Protein 2EBY (pdb70)

Structure (mmCIF, N/CA/C/O backbone):
data_2EBY
#
_entry.id   2EBY
#
_cell.length_a   89.793
_cell.length_b   89.793
_cell.length_c   54.250
_cell.angle_alpha   90.00
_cell.angle_beta   90.00
_cell.angle_gamma   120.00
#
_symmetry.space_group_name_H-M   'P 32 2 1'
#
loop_
_entity.id
_entity.type
_entity.pdbx_description
1 polymer 'Putative HTH-type transcriptional regulator ybaQ'
2 non-polymer 'SULFATE ION'
3 water water
#
loop_
_atom_site.group_PDB
_atom_site.id
_atom_site.type_symbol
_atom_site.label_atom_id
_atom_site.label_alt_id
_atom_site.label_comp_id
_atom_site.label_asym_id
_atom_site.label_entity_id
_atom_site.label_seq_id
_atom_site.pdbx_PDB_ins_code
_atom_site.Cartn_x
_atom_site.Cartn_y
_atom_site.Cartn_z
_atom_site.occupancy
_atom_site.B_iso_or_equiv
_atom_site.auth_seq_id
_atom_site.auth_comp_id
_atom_site.auth_asym_id
_atom_site.auth_atom_id
_atom_site.pdbx_PDB_model_num
ATOM 1 N N . LYS A 1 7 ? -25.877 68.533 17.520 1.00 57.50 14 LYS A N 1
ATOM 2 C CA . LYS A 1 7 ? -25.696 67.743 16.267 1.00 58.09 14 LYS A CA 1
ATOM 3 C C . LYS A 1 7 ? -25.739 68.679 15.060 1.00 57.38 14 LYS A C 1
ATOM 4 O O . LYS A 1 7 ? -26.782 69.256 14.743 1.00 58.61 14 LYS A O 1
ATOM 10 N N . PRO A 1 8 ? -24.600 68.848 14.373 1.00 55.85 15 PRO A N 1
ATOM 11 C CA . PRO A 1 8 ? -24.551 69.730 13.207 1.00 53.92 15 PRO A CA 1
ATOM 12 C C . PRO A 1 8 ? -24.884 68.994 11.923 1.00 52.78 15 PRO A C 1
ATOM 13 O O . PRO A 1 8 ? -24.796 67.764 11.856 1.00 52.25 15 PRO A O 1
ATOM 17 N N . THR A 1 9 ? -25.265 69.753 10.903 1.00 49.98 16 THR A N 1
ATOM 18 C CA . THR A 1 9 ? -25.580 69.157 9.624 1.00 49.07 16 THR A CA 1
ATOM 19 C C . THR A 1 9 ? -24.265 68.741 8.969 1.00 47.29 16 THR A C 1
ATOM 20 O O . THR A 1 9 ? -23.325 69.535 8.857 1.00 46.31 16 THR A O 1
ATOM 24 N N . THR A 1 10 ? -24.201 67.483 8.557 1.00 44.32 17 THR A N 1
ATOM 25 C CA . THR A 1 10 ? -23.013 66.954 7.917 1.00 40.75 17 THR A CA 1
ATOM 26 C C . THR A 1 10 ? -22.876 67.606 6.548 1.00 40.25 17 THR A C 1
ATOM 27 O O . THR A 1 10 ? -23.829 68.191 6.036 1.00 40.82 17 THR A O 1
ATOM 31 N N . PRO A 1 11 ? -21.680 67.540 5.945 1.00 38.31 18 PRO A N 1
ATOM 32 C CA . PRO A 1 11 ? -21.515 68.145 4.622 1.00 37.90 18 PRO A CA 1
ATOM 33 C C . PRO A 1 11 ? -22.414 67.389 3.641 1.00 37.83 18 PRO A C 1
ATOM 34 O O . PRO A 1 11 ? -22.900 67.955 2.663 1.00 35.00 18 PRO A O 1
ATOM 38 N N . GLY A 1 12 ? -22.624 66.103 3.928 1.00 38.30 19 GLY A N 1
ATOM 39 C CA . GLY A 1 12 ? -23.469 65.266 3.094 1.00 39.37 19 GLY A CA 1
ATOM 40 C C . GLY A 1 12 ? -24.899 65.769 3.054 1.00 39.72 19 GLY A C 1
ATOM 41 O O . GLY A 1 12 ? -25.521 65.793 1.993 1.00 37.93 19 GLY A O 1
ATOM 42 N N . ASP A 1 13 ? -25.428 66.174 4.205 1.00 41.43 20 ASP A N 1
ATOM 43 C CA . ASP A 1 13 ? -26.795 66.685 4.258 1.00 44.40 20 ASP A CA 1
ATOM 44 C C . ASP A 1 13 ? -26.910 67.995 3.487 1.00 44.24 20 ASP A C 1
ATOM 45 O O . ASP A 1 13 ? -27.880 68.217 2.762 1.00 43.57 20 ASP A O 1
ATOM 50 N N . ILE A 1 14 ? -25.917 68.864 3.643 1.00 42.93 21 ILE A N 1
ATOM 51 C CA . ILE A 1 14 ? -25.929 70.137 2.938 1.00 41.06 21 ILE A CA 1
ATOM 52 C C . ILE A 1 14 ? -25.926 69.864 1.438 1.00 40.03 21 ILE A C 1
ATOM 53 O O . ILE A 1 14 ? -26.648 70.504 0.675 1.00 36.56 21 ILE A O 1
ATOM 58 N N . LEU A 1 15 ? -25.105 68.904 1.025 1.00 38.80 22 LEU A N 1
ATOM 59 C CA . LEU A 1 15 ? -24.992 68.547 -0.379 1.00 38.66 22 LEU A CA 1
ATOM 60 C C . LEU A 1 15 ? -26.312 67.998 -0.921 1.00 39.56 22 LEU A C 1
ATOM 61 O O . LEU A 1 15 ? -26.800 68.435 -1.962 1.00 38.82 22 LEU A O 1
ATOM 66 N N . LEU A 1 16 ? -26.893 67.048 -0.197 1.00 41.88 23 LEU A N 1
ATOM 67 C CA . LEU A 1 16 ? -28.147 66.427 -0.605 1.00 44.45 23 LEU A CA 1
ATOM 68 C C . LEU A 1 16 ? -29.372 67.341 -0.511 1.00 46.24 23 LEU A C 1
ATOM 69 O O . LEU A 1 16 ? -30.073 67.548 -1.500 1.00 46.79 23 LEU A O 1
ATOM 74 N N . TYR A 1 17 ? -29.623 67.893 0.672 1.00 47.79 24 TYR A N 1
ATOM 75 C CA . TYR A 1 17 ? -30.793 68.743 0.874 1.00 49.19 24 TYR A CA 1
ATOM 76 C C . TYR A 1 17 ? -30.713 70.188 0.391 1.00 48.80 24 TYR A C 1
ATOM 77 O O . TYR A 1 17 ? -31.743 70.834 0.233 1.00 50.39 24 TYR A O 1
ATOM 86 N N . GLU A 1 18 ? -29.513 70.701 0.141 1.00 48.79 25 GLU A N 1
ATOM 87 C CA . GLU A 1 18 ? -29.390 72.081 -0.322 1.00 48.37 25 GLU A CA 1
ATOM 88 C C . GLU A 1 18 ? -28.803 72.277 -1.717 1.00 47.34 25 GLU A C 1
ATOM 89 O O . GLU A 1 18 ? -28.756 73.400 -2.219 1.00 45.47 25 GLU A O 1
ATOM 95 N N . TYR A 1 19 ? -28.349 71.201 -2.347 1.00 46.75 26 TYR A N 1
ATOM 96 C CA . TYR A 1 19 ? -27.791 71.322 -3.686 1.00 47.34 26 TYR A CA 1
ATOM 97 C C . TYR A 1 19 ? -28.363 70.306 -4.671 1.00 48.21 26 TYR A C 1
ATOM 98 O O . TYR A 1 19 ? -28.874 70.682 -5.727 1.00 48.75 26 TYR A O 1
ATOM 107 N N . LEU A 1 20 ? -28.290 69.025 -4.326 1.00 47.23 27 LEU A N 1
ATOM 108 C CA . LEU A 1 20 ? -28.777 67.981 -5.213 1.00 47.25 27 LEU A CA 1
ATOM 109 C C . LEU A 1 20 ? -30.286 67.983 -5.440 1.00 48.13 27 LEU A C 1
ATOM 110 O O . LEU A 1 20 ? -30.744 67.879 -6.579 1.00 47.22 27 LEU A O 1
ATOM 115 N N . GLU A 1 21 ? -31.060 68.102 -4.368 1.00 49.23 28 GLU A N 1
ATOM 116 C CA . GLU A 1 21 ? -32.509 68.088 -4.503 1.00 51.22 28 GLU A CA 1
ATOM 117 C C . GLU A 1 21 ? -33.139 69.366 -5.038 1.00 51.95 28 GLU A C 1
ATOM 118 O O . GLU A 1 21 ? -34.133 69.307 -5.754 1.00 54.12 28 GLU A O 1
ATOM 124 N N . PRO A 1 22 ? -32.586 70.541 -4.703 1.00 51.64 29 PRO A N 1
ATOM 125 C CA . PRO A 1 22 ? -33.250 71.720 -5.266 1.00 51.15 29 PRO A CA 1
ATOM 126 C C . PRO A 1 22 ? -32.935 71.898 -6.748 1.00 50.84 29 PRO A C 1
ATOM 127 O O . PRO A 1 22 ? -33.704 72.509 -7.488 1.00 50.92 29 PRO A O 1
ATOM 131 N N . LEU A 1 23 ? -31.802 71.354 -7.176 1.00 50.95 30 LEU A N 1
ATOM 132 C CA . LEU A 1 23 ? -31.386 71.456 -8.566 1.00 49.80 30 LEU A CA 1
ATOM 133 C C . LEU A 1 23 ? -31.616 70.147 -9.306 1.00 49.88 30 LEU A C 1
ATOM 134 O O . LEU A 1 23 ? -31.201 69.999 -10.457 1.00 49.52 30 LEU A O 1
ATOM 136 N N . ASP A 1 24 ? -32.277 69.203 -8.639 1.00 48.70 31 ASP A N 1
ATOM 137 C CA . ASP A 1 24 ? -32.558 67.900 -9.229 1.00 48.56 31 ASP A CA 1
ATOM 138 C C . ASP A 1 24 ? -31.331 67.383 -9.973 1.00 48.74 31 ASP A C 1
ATOM 139 O O . ASP A 1 24 ? -31.353 67.227 -11.195 1.00 47.53 31 ASP A O 1
ATOM 141 N N . LEU A 1 25 ? -30.258 67.146 -9.228 1.00 48.75 32 LEU A N 1
ATOM 142 C CA . LEU A 1 25 ? -29.010 66.642 -9.787 1.00 48.05 32 LEU A CA 1
ATOM 143 C C . LEU A 1 25 ? -28.799 65.279 -9.130 1.00 47.73 32 LEU A C 1
ATOM 144 O O . LEU A 1 25 ? -28.827 65.168 -7.900 1.00 47.57 32 LEU A O 1
ATOM 149 N N . LYS A 1 26 ? -28.630 64.243 -9.950 1.00 46.44 33 LYS A N 1
ATOM 150 C CA . LYS A 1 26 ? -28.433 62.881 -9.452 1.00 45.80 33 LYS A CA 1
ATOM 151 C C . LYS A 1 26 ? -27.049 62.638 -8.868 1.00 44.36 33 LYS A C 1
ATOM 152 O O . LYS A 1 26 ? -26.091 63.345 -9.174 1.00 43.09 33 LYS A O 1
ATOM 158 N N . ILE A 1 27 ? -26.959 61.609 -8.036 1.00 43.57 34 ILE A N 1
ATOM 159 C CA . ILE A 1 27 ? -25.698 61.216 -7.429 1.00 42.57 34 ILE A CA 1
ATOM 160 C C . ILE A 1 27 ? -24.704 60.949 -8.552 1.00 42.58 34 ILE A C 1
ATOM 161 O O . ILE A 1 27 ? -23.586 61.464 -8.545 1.00 41.39 34 ILE A O 1
ATOM 166 N N . ASN A 1 28 ? -25.131 60.143 -9.520 1.00 42.68 35 ASN A N 1
ATOM 167 C CA . ASN A 1 28 ? -24.291 59.793 -10.660 1.00 44.17 35 ASN A CA 1
ATOM 168 C C . ASN A 1 28 ? -23.881 61.027 -11.452 1.00 43.72 35 ASN A C 1
ATOM 169 O O . ASN A 1 28 ? -22.765 61.095 -11.961 1.00 43.10 35 ASN A O 1
ATOM 174 N N . GLU A 1 29 ? -24.786 61.994 -11.573 1.00 42.44 36 GLU A N 1
ATOM 175 C CA . GLU A 1 29 ? -24.475 63.216 -12.306 1.00 42.00 36 GLU A CA 1
ATOM 176 C C . GLU A 1 29 ? -23.384 63.999 -11.588 1.00 40.29 36 GLU A C 1
ATOM 177 O O . GLU A 1 29 ? -22.425 64.444 -12.208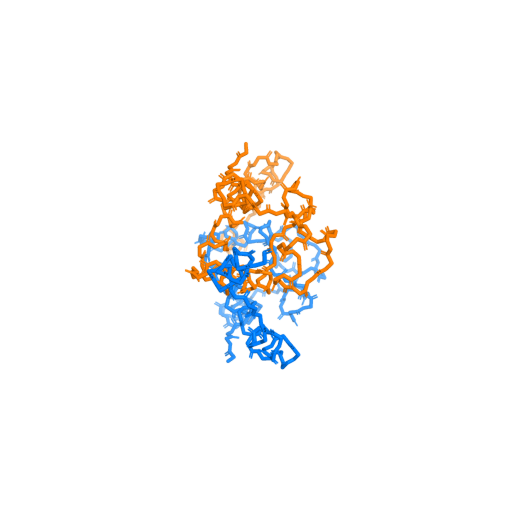 1.00 39.23 36 GLU A O 1
ATOM 183 N N . LEU A 1 30 ? -23.531 64.163 -10.277 1.00 39.33 37 LEU A N 1
ATOM 184 C CA . LEU A 1 30 ? -22.526 64.882 -9.504 1.00 39.69 37 LEU A CA 1
ATOM 185 C C . LEU A 1 30 ? -21.199 64.131 -9.582 1.00 39.45 37 LEU A C 1
ATOM 186 O O . LEU A 1 30 ? -20.140 64.742 -9.726 1.00 39.85 37 LEU A O 1
ATOM 191 N N . ALA A 1 31 ? -21.262 62.805 -9.493 1.00 37.41 38 ALA A N 1
ATOM 192 C CA . ALA A 1 31 ? -20.055 61.990 -9.550 1.00 36.55 38 ALA A CA 1
ATOM 193 C C . ALA A 1 31 ? -19.244 62.272 -10.806 1.00 35.54 38 ALA A C 1
ATOM 194 O O . ALA A 1 31 ? -18.032 62.452 -10.737 1.00 34.29 38 ALA A O 1
ATOM 196 N N . GLU A 1 32 ? -19.912 62.316 -11.955 1.00 37.19 39 GLU A N 1
ATOM 197 C CA . GLU A 1 32 ? -19.221 62.565 -13.217 1.00 38.29 39 GLU A CA 1
ATOM 198 C C . GLU A 1 32 ? -18.672 63.991 -13.293 1.00 37.37 39 GLU A C 1
ATOM 199 O O . GLU A 1 32 ? -17.665 64.243 -13.955 1.00 36.34 39 GLU A O 1
ATOM 205 N N . LEU A 1 33 ? -19.333 64.918 -12.609 1.00 35.45 40 LEU A N 1
ATOM 206 C CA . LEU A 1 33 ? -18.866 66.297 -12.572 1.00 36.29 40 LEU A CA 1
ATOM 207 C C . LEU A 1 33 ? -17.608 66.370 -11.694 1.00 36.64 40 LEU A C 1
ATOM 208 O O . LEU A 1 33 ? -16.593 66.948 -12.087 1.00 36.09 40 LEU A O 1
ATOM 213 N N . LEU A 1 34 ? -17.680 65.776 -10.507 1.00 34.91 41 LEU A N 1
ATOM 214 C CA . LEU A 1 34 ? -16.554 65.769 -9.572 1.00 35.03 41 LEU A CA 1
ATOM 215 C C . LEU A 1 34 ? -15.456 64.851 -10.091 1.00 34.97 41 LEU A C 1
ATOM 216 O O . LEU A 1 34 ? -14.317 64.908 -9.633 1.00 33.41 41 LEU A O 1
ATOM 221 N N . HIS A 1 35 ? -15.816 64.011 -11.056 1.00 37.37 42 HIS A N 1
ATOM 222 C CA . HIS A 1 35 ? -14.895 63.042 -11.639 1.00 38.76 42 HIS A CA 1
ATOM 223 C C . HIS A 1 35 ? -14.409 62.021 -10.600 1.00 38.35 42 HIS A C 1
ATOM 224 O O . HIS A 1 35 ? -13.231 61.656 -10.552 1.00 39.30 42 HIS A O 1
ATOM 231 N N . VAL A 1 36 ? -15.331 61.568 -9.761 1.00 37.92 43 VAL A N 1
ATOM 232 C CA . VAL A 1 36 ? -15.030 60.567 -8.744 1.00 37.50 43 VAL A CA 1
ATOM 233 C C . VAL A 1 36 ? -16.051 59.455 -8.950 1.00 37.99 43 VAL A C 1
ATOM 234 O O . VAL A 1 36 ? -17.021 59.639 -9.685 1.00 39.46 43 VAL A O 1
ATOM 238 N N . HIS A 1 37 ? -15.839 58.306 -8.318 1.00 37.93 44 HIS A N 1
ATOM 239 C CA . HIS A 1 37 ? -1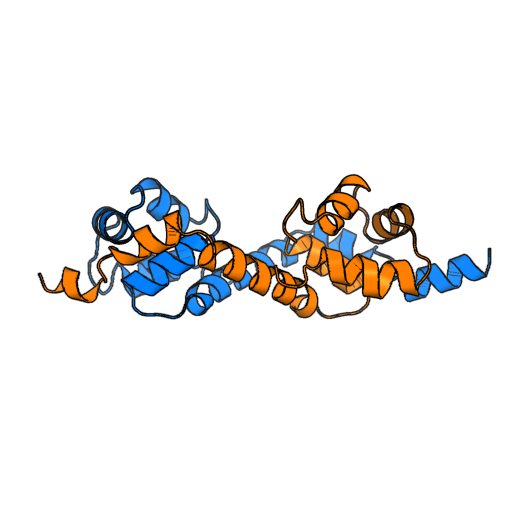6.770 57.195 -8.460 1.00 36.83 44 HIS A CA 1
ATOM 240 C C . HIS A 1 37 ? -18.064 57.542 -7.735 1.00 35.95 44 HIS A C 1
ATOM 241 O O . HIS A 1 37 ? -18.053 58.283 -6.754 1.00 35.04 44 HIS A O 1
ATOM 248 N N . ARG A 1 38 ? -19.180 57.024 -8.237 1.00 35.11 45 ARG A N 1
ATOM 249 C CA . ARG A 1 38 ? -20.479 57.263 -7.624 1.00 32.30 45 ARG A CA 1
ATOM 250 C C . ARG A 1 38 ? -20.442 56.884 -6.148 1.00 31.23 45 ARG A C 1
ATOM 251 O O . ARG A 1 38 ? -21.071 57.539 -5.323 1.00 30.36 45 ARG A O 1
ATOM 259 N N . ASN A 1 39 ? -19.717 55.813 -5.823 1.00 28.93 46 ASN A N 1
ATOM 260 C CA . ASN A 1 39 ? -19.622 55.344 -4.443 1.00 27.88 46 ASN A CA 1
ATOM 261 C C . ASN A 1 39 ? -18.959 56.344 -3.491 1.00 27.13 46 ASN A C 1
ATOM 262 O O . ASN A 1 39 ? -19.295 56.386 -2.315 1.00 26.11 46 ASN A O 1
ATOM 267 N N . SER A 1 40 ? -18.024 57.155 -3.984 1.00 28.78 47 SER A N 1
ATOM 268 C CA . SER A 1 40 ? -17.401 58.164 -3.116 1.00 30.47 47 SER A CA 1
ATOM 269 C C . SER A 1 40 ? -18.446 59.205 -2.707 1.00 29.18 47 SER A C 1
ATOM 270 O O . SER A 1 40 ? -18.506 59.608 -1.551 1.00 28.68 47 SER A O 1
ATOM 273 N N . VAL A 1 41 ? -19.246 59.653 -3.672 1.00 29.95 48 VAL A N 1
ATOM 274 C CA . VAL A 1 41 ? -20.274 60.647 -3.407 1.00 30.44 48 VAL A CA 1
ATOM 275 C C . VAL A 1 41 ? -21.291 60.079 -2.425 1.00 30.17 48 VAL A C 1
ATOM 276 O O . VAL A 1 41 ? -21.698 60.749 -1.469 1.00 28.55 48 VAL A O 1
ATOM 280 N N . SER A 1 42 ? -21.692 58.832 -2.655 1.00 29.32 49 SER A N 1
ATOM 281 C CA . SER A 1 42 ? -22.655 58.187 -1.778 1.00 28.91 49 SER A CA 1
ATOM 282 C C . SER A 1 42 ? -22.101 58.049 -0.359 1.00 28.07 49 SER A C 1
ATOM 283 O O . SER A 1 42 ? -22.834 58.215 0.614 1.00 28.33 49 SER A O 1
ATOM 286 N N . ALA A 1 43 ? -20.811 57.743 -0.238 1.00 27.22 50 ALA A N 1
ATOM 287 C CA . ALA A 1 43 ? -20.195 57.605 1.079 1.00 27.42 50 ALA A CA 1
ATOM 288 C C . ALA A 1 43 ? -20.094 58.960 1.776 1.00 27.37 50 ALA A C 1
ATOM 289 O O . ALA A 1 43 ? -20.180 59.039 2.997 1.00 27.04 50 ALA A O 1
ATOM 291 N N . LEU A 1 44 ? -19.883 60.018 1.003 1.00 28.16 51 LEU A N 1
ATOM 292 C CA . LEU A 1 44 ? -19.793 61.354 1.575 1.00 30.99 51 LEU A CA 1
ATOM 293 C C . LEU A 1 44 ? -21.155 61.736 2.134 1.00 31.59 51 LEU A C 1
ATOM 294 O O . LEU A 1 44 ? -21.271 62.168 3.270 1.00 30.85 51 LEU A O 1
ATOM 299 N N . ILE A 1 45 ? -22.186 61.558 1.317 1.00 33.99 52 ILE A N 1
ATOM 300 C CA . ILE A 1 45 ? -23.554 61.878 1.699 1.00 36.50 52 ILE A CA 1
ATOM 301 C C . ILE A 1 45 ? -24.032 61.134 2.943 1.00 36.70 52 ILE A C 1
ATOM 302 O O . ILE A 1 45 ? -24.750 61.699 3.768 1.00 36.02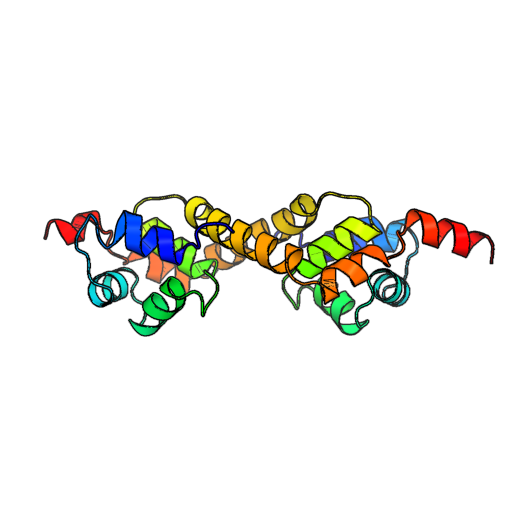 52 ILE A O 1
ATOM 307 N N . ASN A 1 46 ? -23.630 59.875 3.086 1.00 36.90 53 ASN A N 1
ATOM 308 C CA . ASN A 1 46 ? -24.055 59.088 4.233 1.00 36.98 53 ASN A CA 1
ATOM 309 C C . ASN A 1 46 ? -23.104 59.139 5.410 1.00 37.12 53 ASN A C 1
ATOM 310 O O . ASN A 1 46 ? -23.309 58.452 6.405 1.00 35.21 53 ASN A O 1
ATOM 315 N N . ASN A 1 47 ? -22.057 59.948 5.280 1.00 38.19 54 ASN A N 1
ATOM 316 C CA . ASN A 1 47 ? -21.077 60.134 6.344 1.00 38.48 54 ASN A CA 1
ATOM 317 C C . ASN A 1 47 ? -20.272 58.886 6.720 1.00 39.02 54 ASN A C 1
ATOM 318 O O . ASN A 1 47 ? -19.925 58.690 7.885 1.00 37.24 54 ASN A O 1
ATOM 323 N N . ASN A 1 48 ? -19.964 58.052 5.731 1.00 38.63 55 ASN A N 1
ATOM 324 C CA . ASN A 1 48 ? -19.172 56.849 5.972 1.00 39.91 55 ASN A CA 1
ATOM 325 C C . ASN A 1 48 ? -17.725 57.159 5.626 1.00 40.53 55 ASN A C 1
ATOM 326 O O . ASN A 1 48 ? -16.814 56.367 5.888 1.00 41.83 55 ASN A O 1
ATOM 331 N N . ARG A 1 49 ? -17.536 58.335 5.042 1.00 38.48 56 ARG A N 1
ATOM 332 C CA . ARG A 1 49 ? -16.232 58.820 4.626 1.00 38.54 56 ARG A CA 1
ATOM 333 C C . ARG A 1 49 ? -16.218 60.298 4.994 1.00 36.09 56 ARG A C 1
ATOM 334 O O . ARG A 1 49 ? -17.142 61.035 4.655 1.00 34.78 56 ARG A O 1
ATOM 342 N N . LYS A 1 50 ? -15.183 60.738 5.688 1.00 34.87 57 LYS A N 1
ATOM 343 C CA . LYS A 1 50 ? -15.105 62.140 6.062 1.00 34.26 57 LYS A CA 1
ATOM 344 C C . LYS A 1 50 ? -14.877 62.940 4.782 1.00 32.70 57 LYS A C 1
ATOM 345 O O . LYS A 1 50 ? -14.320 62.421 3.816 1.00 32.40 57 LYS A O 1
ATOM 351 N N . LEU A 1 51 ? -15.316 64.190 4.762 1.00 30.40 58 LEU A N 1
ATOM 352 C CA . LEU A 1 51 ? -15.085 65.040 3.599 1.00 30.89 58 LEU A CA 1
ATOM 353 C C . LEU A 1 51 ? -13.591 65.368 3.641 1.00 29.92 58 LEU A C 1
ATOM 354 O O . LEU A 1 51 ? -13.136 66.030 4.577 1.00 29.09 58 LEU A O 1
ATOM 359 N N . THR A 1 52 ? -12.834 64.907 2.646 1.00 26.28 59 THR A N 1
ATOM 360 C CA . THR A 1 52 ? -11.394 65.167 2.609 1.00 25.61 59 THR A CA 1
ATOM 361 C C . THR A 1 52 ? -11.106 66.541 2.005 1.00 25.84 59 THR A C 1
ATOM 362 O O . THR A 1 52 ? -11.991 67.167 1.408 1.00 23.84 59 THR A O 1
ATOM 366 N N . THR A 1 53 ? -9.867 67.002 2.156 1.00 24.35 60 THR A N 1
ATOM 367 C CA . THR A 1 53 ? -9.451 68.293 1.614 1.00 24.24 60 THR A CA 1
ATOM 368 C C . THR A 1 53 ? -9.610 68.299 0.092 1.00 24.38 60 THR A C 1
ATOM 369 O O . THR A 1 53 ? -10.143 69.252 -0.484 1.00 24.49 60 THR A O 1
ATOM 373 N N . GLU A 1 54 ? -9.146 67.235 -0.555 1.00 26.26 61 GLU A N 1
ATOM 374 C CA . GLU A 1 54 ? -9.251 67.131 -2.009 1.00 28.49 61 GLU A CA 1
ATOM 375 C C . GLU A 1 54 ? -10.708 67.160 -2.458 1.00 27.35 61 GLU A C 1
ATOM 376 O O . GLU A 1 54 ? -11.054 67.874 -3.400 1.00 28.29 61 GLU A O 1
ATOM 382 N N . MET A 1 55 ? -11.567 66.389 -1.797 1.00 25.42 62 MET A N 1
ATOM 383 C CA . MET A 1 55 ? -12.974 66.394 -2.184 1.00 24.23 62 MET A CA 1
ATOM 384 C C . MET A 1 55 ? -13.548 67.792 -2.029 1.00 24.08 62 MET A C 1
ATOM 385 O O . MET A 1 55 ? -14.400 68.197 -2.810 1.00 24.38 62 MET A O 1
ATOM 390 N N . ALA A 1 56 ? -13.088 68.514 -1.010 1.00 25.49 63 ALA A N 1
ATOM 391 C CA . ALA A 1 56 ? -13.559 69.875 -0.756 1.00 25.03 63 ALA A CA 1
ATOM 392 C C . ALA A 1 56 ? -13.205 70.770 -1.937 1.00 23.90 63 ALA A C 1
ATOM 393 O O . ALA A 1 56 ? -13.993 71.620 -2.327 1.00 21.95 63 ALA A O 1
ATOM 395 N N . PHE A 1 57 ? -12.014 70.575 -2.498 1.00 25.62 64 PHE A N 1
ATOM 396 C CA . PHE A 1 57 ? -11.585 71.344 -3.672 1.00 26.67 64 PHE A CA 1
ATOM 397 C C . PHE A 1 57 ? -12.497 71.048 -4.867 1.00 26.81 64 PHE A C 1
ATOM 398 O O . PHE A 1 57 ? -12.851 71.949 -5.625 1.00 26.54 64 PHE A O 1
ATOM 406 N N . ARG A 1 58 ? -12.858 69.777 -5.041 1.00 26.05 65 ARG A N 1
ATOM 407 C CA . ARG A 1 58 ? -13.712 69.376 -6.162 1.00 26.95 65 ARG A CA 1
ATOM 408 C C . ARG A 1 58 ? -15.105 69.984 -6.030 1.00 26.50 65 ARG A C 1
ATOM 409 O O . ARG A 1 58 ? -15.663 70.499 -6.997 1.00 24.31 65 ARG A O 1
ATOM 417 N N . LEU A 1 59 ? -15.656 69.925 -4.823 1.00 26.44 66 LEU A N 1
ATOM 418 C CA . LEU A 1 59 ? -16.970 70.478 -4.561 1.00 28.06 66 LEU A CA 1
ATOM 419 C C . LEU A 1 59 ? -16.957 71.998 -4.750 1.00 29.80 66 LEU A C 1
ATOM 420 O O . LEU A 1 59 ? -17.885 72.569 -5.325 1.00 31.06 66 LEU A O 1
ATOM 425 N N . ALA A 1 60 ? -15.902 72.646 -4.266 1.00 29.57 67 ALA A N 1
ATOM 426 C CA . ALA A 1 60 ? -15.764 74.090 -4.400 1.00 29.42 67 ALA A CA 1
ATOM 427 C C . ALA A 1 60 ? -15.854 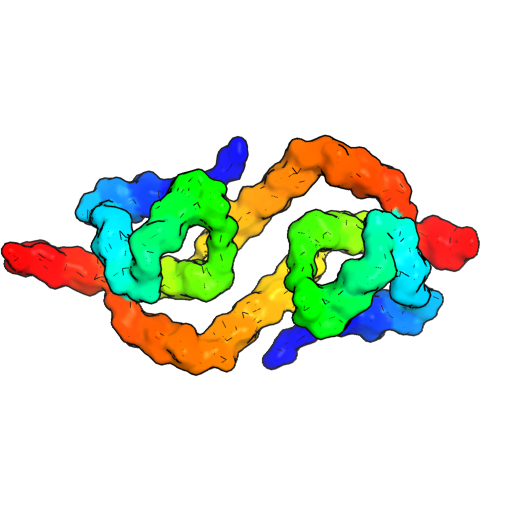74.466 -5.875 1.00 30.39 67 ALA A C 1
ATOM 428 O O . ALA A 1 60 ? -16.545 75.417 -6.247 1.00 28.37 67 ALA A O 1
ATOM 430 N N . LYS A 1 61 ? -15.153 73.702 -6.707 1.00 30.64 68 LYS A N 1
ATOM 431 C CA . LYS A 1 61 ? -15.129 73.948 -8.145 1.00 34.82 68 LYS A CA 1
ATOM 432 C C . LYS A 1 61 ? -16.496 73.728 -8.805 1.00 36.32 68 LYS A C 1
ATOM 433 O O . LYS A 1 61 ? -16.978 74.588 -9.541 1.00 37.68 68 LYS A O 1
ATOM 439 N N . VAL A 1 62 ? -17.126 72.591 -8.520 1.00 37.47 69 VAL A N 1
ATOM 440 C CA . VAL A 1 62 ? -18.428 72.264 -9.094 1.00 37.54 69 VAL A CA 1
ATOM 441 C C . VAL A 1 62 ? -19.554 73.209 -8.673 1.00 38.49 69 VAL A C 1
ATOM 442 O O . VAL A 1 62 ? -20.409 73.569 -9.485 1.00 37.90 69 VAL A O 1
ATOM 446 N N . PHE A 1 63 ? -19.561 73.625 -7.415 1.00 38.38 70 PHE A N 1
ATOM 447 C CA . PHE A 1 63 ? -20.635 74.495 -6.955 1.00 39.84 70 PHE A CA 1
ATOM 448 C C . PHE A 1 63 ? -20.261 75.960 -6.780 1.00 39.47 70 PHE A C 1
ATOM 449 O O . PHE A 1 63 ? -21.054 76.749 -6.279 1.00 39.42 70 PHE A O 1
ATOM 457 N N . ASP A 1 64 ? -19.054 76.317 -7.194 1.00 40.03 71 ASP A N 1
ATOM 458 C CA . ASP A 1 64 ? -18.585 77.690 -7.097 1.00 40.56 71 ASP A CA 1
ATOM 459 C C . ASP A 1 64 ? -18.653 78.251 -5.680 1.00 39.14 71 ASP A C 1
ATOM 460 O O . ASP A 1 64 ? -19.297 79.268 -5.431 1.00 40.32 71 ASP A O 1
ATOM 465 N N . THR A 1 65 ? -17.991 77.570 -4.752 1.00 35.91 72 THR A N 1
ATOM 466 C CA . THR A 1 65 ? -17.946 78.003 -3.361 1.00 33.30 72 THR A CA 1
ATOM 467 C C . THR A 1 65 ? -16.478 78.040 -2.978 1.00 31.19 72 THR A C 1
ATOM 468 O O . THR A 1 65 ? -15.605 77.856 -3.826 1.00 30.46 72 THR A O 1
ATOM 472 N N . THR A 1 66 ? -16.208 78.292 -1.703 1.00 31.04 73 THR A N 1
ATOM 473 C CA . THR A 1 66 ? -14.835 78.293 -1.216 1.00 30.04 73 THR A CA 1
ATOM 474 C C . THR A 1 66 ? -14.577 76.865 -0.773 1.00 27.36 73 THR A C 1
ATOM 475 O O . THR A 1 66 ? -15.506 76.073 -0.653 1.00 25.10 73 THR A O 1
ATOM 479 N N . VAL A 1 67 ? -13.319 76.529 -0.534 1.00 27.51 74 VAL A N 1
ATOM 480 C CA . VAL A 1 67 ? -12.996 75.193 -0.067 1.00 27.57 74 VAL A CA 1
ATOM 481 C C . VAL A 1 67 ? -13.439 75.087 1.387 1.00 25.40 74 VAL A C 1
ATOM 482 O O . VAL A 1 67 ? -13.957 74.061 1.823 1.00 25.71 74 VAL A O 1
ATOM 486 N N . ASP A 1 68 ? -13.242 76.167 2.132 1.00 26.30 75 ASP A N 1
ATOM 487 C CA . ASP A 1 68 ? -13.593 76.170 3.543 1.00 26.70 75 ASP A CA 1
ATOM 488 C C . ASP A 1 68 ? -15.078 76.077 3.820 1.00 24.50 75 ASP A C 1
ATOM 489 O O . ASP A 1 68 ? -15.470 75.617 4.883 1.00 25.31 75 ASP A O 1
ATOM 494 N N . PHE A 1 69 ? -15.907 76.510 2.877 1.00 24.36 76 PHE A N 1
ATOM 495 C CA . PHE A 1 69 ? -17.342 76.394 3.070 1.00 26.75 76 PHE A CA 1
ATOM 496 C C . PHE A 1 69 ? -17.612 74.916 3.391 1.00 27.62 76 PHE A C 1
ATOM 497 O O . PHE A 1 69 ? -18.349 74.589 4.320 1.00 27.02 76 PHE A O 1
ATOM 505 N N . TRP A 1 70 ? -16.998 74.022 2.619 1.00 26.59 77 TRP A N 1
ATOM 506 C CA . TRP A 1 70 ? -17.185 72.598 2.849 1.00 26.50 77 TRP A CA 1
ATOM 507 C C . TRP A 1 70 ? -16.391 72.078 4.042 1.00 24.65 77 TRP A C 1
ATOM 508 O O . TRP A 1 70 ? -16.923 71.338 4.864 1.00 24.75 77 TRP A O 1
ATOM 519 N N . LEU A 1 71 ? -15.127 72.472 4.156 1.00 24.32 78 LEU A N 1
ATOM 520 C CA . LEU A 1 71 ? -14.307 71.984 5.261 1.00 24.67 78 LEU A CA 1
ATOM 521 C C . LEU A 1 71 ? -14.836 72.396 6.628 1.00 24.05 78 LEU A C 1
ATOM 522 O O . LEU A 1 71 ? -14.674 71.654 7.595 1.00 24.07 78 LEU A O 1
ATOM 527 N N . ASN A 1 72 ? -15.475 73.564 6.717 1.00 24.45 79 ASN A N 1
ATOM 528 C CA . ASN A 1 72 ? -16.009 74.019 7.998 1.00 26.03 79 ASN A CA 1
ATOM 529 C C . ASN A 1 72 ? -17.132 73.107 8.480 1.00 25.77 79 ASN A C 1
ATOM 530 O O . ASN A 1 72 ? -17.262 72.856 9.680 1.00 27.57 79 ASN A O 1
ATOM 535 N N . LEU A 1 73 ? -17.927 72.598 7.543 1.00 26.41 80 LEU A N 1
ATOM 536 C CA . LEU A 1 73 ? -19.025 71.692 7.869 1.00 26.66 80 LEU A CA 1
ATOM 537 C C . LEU A 1 73 ? -18.473 70.389 8.444 1.00 27.57 80 LEU A C 1
ATOM 538 O O . LEU A 1 73 ? -18.989 69.871 9.437 1.00 26.45 80 LEU A O 1
ATOM 543 N N . GLN A 1 74 ? -17.416 69.862 7.832 1.00 26.36 81 GLN A N 1
ATOM 544 C CA . GLN A 1 74 ? -16.830 68.625 8.332 1.00 26.68 81 GLN A CA 1
ATOM 545 C C . GLN A 1 74 ? -16.175 68.890 9.688 1.00 27.23 81 GLN A C 1
ATOM 546 O O . GLN A 1 74 ? -16.173 68.026 10.563 1.00 27.18 81 GLN A O 1
ATOM 552 N N . ALA A 1 75 ? -15.614 70.083 9.857 1.00 27.55 82 ALA A N 1
ATOM 553 C CA . ALA A 1 75 ? -14.970 70.444 11.115 1.00 28.40 82 ALA A CA 1
ATOM 554 C C . ALA A 1 75 ? -15.998 70.383 12.235 1.00 28.78 82 ALA A C 1
ATOM 555 O O . ALA A 1 75 ? -15.716 69.881 13.310 1.00 27.86 82 ALA A O 1
ATOM 557 N N . ALA A 1 76 ? -17.192 70.902 11.977 1.00 31.01 83 ALA A N 1
ATOM 558 C CA . ALA A 1 76 ? -18.254 70.905 12.978 1.00 31.98 83 ALA A CA 1
ATOM 559 C C . ALA A 1 76 ? -18.609 69.488 13.401 1.00 30.94 83 ALA A C 1
ATOM 560 O O . ALA A 1 76 ? -18.876 69.236 14.570 1.00 31.27 83 ALA A O 1
ATOM 562 N N . VAL A 1 77 ? -18.623 68.573 12.438 1.00 32.16 84 VAL A N 1
ATOM 563 C CA . VAL A 1 77 ? -18.936 67.176 12.706 1.00 32.77 84 VAL A CA 1
ATOM 564 C C . VAL A 1 77 ? -17.821 66.553 13.537 1.00 32.90 84 VAL A C 1
ATOM 565 O O . VAL A 1 77 ? -18.081 65.805 14.477 1.00 33.67 84 VAL A O 1
ATOM 569 N N . ASP A 1 78 ? -16.576 66.863 13.191 1.00 32.31 85 ASP A N 1
ATOM 570 C CA . ASP A 1 78 ? -15.443 66.319 13.928 1.00 32.90 85 ASP A CA 1
ATOM 571 C C . ASP A 1 78 ? -15.503 66.746 15.392 1.00 33.13 85 ASP A C 1
ATOM 572 O O . ASP A 1 78 ? -15.260 65.946 16.292 1.00 31.48 85 ASP A O 1
ATOM 577 N N . LEU A 1 79 ? -15.835 68.010 15.622 1.00 33.34 86 LEU A N 1
ATOM 578 C CA . LEU A 1 79 ? -15.934 68.533 16.973 1.00 36.99 86 LEU A CA 1
ATOM 579 C C . LEU A 1 79 ? -17.057 67.845 17.733 1.00 37.41 86 LEU A C 1
ATOM 580 O O . LEU A 1 79 ? -16.891 67.487 18.895 1.00 37.15 86 LEU A O 1
ATOM 585 N N . TRP A 1 80 ? -18.195 67.657 17.073 1.00 38.43 87 TRP A N 1
ATOM 586 C CA . TRP A 1 80 ? -19.329 66.998 17.698 1.00 40.25 87 TRP A CA 1
ATOM 587 C C . TRP A 1 80 ? -18.948 65.582 18.132 1.00 40.96 87 TRP A C 1
ATOM 588 O O . TRP A 1 80 ? -19.245 65.174 19.252 1.00 40.03 87 TRP A O 1
ATOM 599 N N . GLU A 1 81 ? -18.282 64.840 17.249 1.00 41.01 88 GLU A N 1
ATOM 600 C CA . GLU A 1 81 ? -17.880 63.467 17.553 1.00 43.21 88 GLU A CA 1
ATOM 601 C C . GLU A 1 81 ? -17.005 63.338 18.792 1.00 43.69 88 GLU A C 1
ATOM 602 O O . GLU A 1 81 ? -17.152 62.383 19.553 1.00 43.10 88 GLU A O 1
ATOM 608 N N . VAL A 1 82 ? -16.084 64.279 18.989 1.00 42.36 89 VAL A N 1
ATOM 609 C CA . VAL A 1 82 ? -15.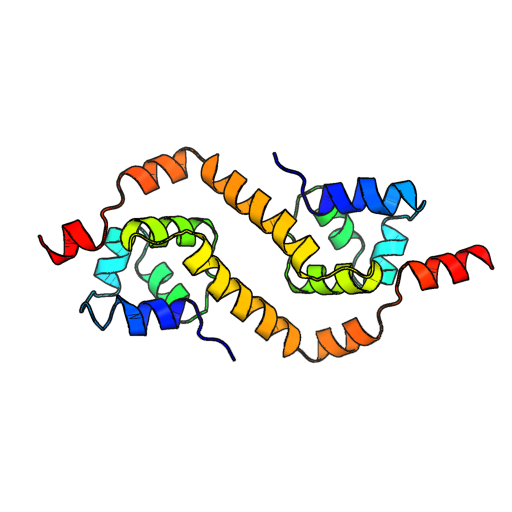211 64.232 20.156 1.00 41.20 89 VAL A CA 1
ATOM 610 C C . VAL A 1 82 ? -15.998 64.570 21.415 1.00 41.36 89 VAL A C 1
ATOM 611 O O . VAL A 1 82 ? -15.841 63.919 22.446 1.00 39.69 89 VAL A O 1
ATOM 615 N N . GLU A 1 83 ? -16.851 65.585 21.319 1.00 42.97 90 GLU A N 1
ATOM 616 C CA . GLU A 1 83 ? -17.669 66.027 22.446 1.00 46.16 90 GLU A CA 1
ATOM 617 C C . GLU A 1 83 ? -18.677 64.992 22.929 1.00 46.35 90 GLU A C 1
ATOM 618 O O . GLU A 1 83 ? -19.095 65.023 24.085 1.00 46.74 90 GLU A O 1
ATOM 624 N N . ASN A 1 84 ? -19.063 64.074 22.050 1.00 47.77 91 ASN A N 1
ATOM 625 C CA . ASN A 1 84 ? -20.038 63.052 22.405 1.00 49.69 91 ASN A CA 1
ATOM 626 C C . ASN A 1 84 ? -19.447 61.656 22.596 1.00 49.48 91 ASN A C 1
ATOM 627 O O . ASN A 1 84 ? -20.164 60.651 22.581 1.00 50.20 91 ASN A O 1
ATOM 632 N N . ASN A 1 85 ? -18.134 61.606 22.777 1.00 47.76 92 ASN A N 1
ATOM 633 C CA . ASN A 1 85 ? -17.434 60.357 23.021 1.00 46.97 92 ASN A CA 1
ATOM 634 C C . ASN A 1 85 ? -17.072 60.425 24.500 1.00 47.31 92 ASN A C 1
ATOM 635 O O . ASN A 1 85 ? -16.154 61.147 24.890 1.00 48.34 92 ASN A O 1
ATOM 640 N N . MET A 1 86 ? -17.804 59.688 25.326 1.00 46.98 93 MET A N 1
ATOM 641 C CA . MET A 1 86 ? -17.567 59.705 26.762 1.00 45.86 93 MET A CA 1
ATOM 642 C C . MET A 1 86 ? -16.192 59.223 27.205 1.00 44.56 93 MET A C 1
ATOM 643 O O . MET A 1 86 ? -15.640 59.734 28.178 1.00 43.36 93 MET A O 1
ATOM 648 N N . ARG A 1 87 ? -15.636 58.239 26.513 1.00 44.04 94 ARG A N 1
ATOM 649 C CA . ARG A 1 87 ? -14.315 57.753 26.887 1.00 45.35 94 ARG A CA 1
ATOM 650 C C . ARG A 1 87 ? -13.313 58.903 26.749 1.00 43.28 94 ARG A C 1
ATOM 651 O O . ARG A 1 87 ? -12.468 59.123 27.616 1.00 42.27 94 ARG A O 1
ATOM 659 N N . THR A 1 88 ? -13.427 59.643 25.653 1.00 41.92 95 THR A N 1
ATOM 660 C CA . THR A 1 88 ? -12.524 60.760 25.396 1.00 40.44 95 THR A CA 1
ATOM 661 C C . THR A 1 88 ? -12.709 61.894 26.407 1.00 39.72 95 THR A C 1
ATOM 662 O O . THR A 1 88 ? -11.736 62.473 26.885 1.00 36.99 95 THR A O 1
ATOM 666 N N . GLN A 1 89 ? -13.958 62.202 26.734 1.00 40.39 96 GLN A N 1
ATOM 667 C CA . GLN A 1 89 ? -14.256 63.272 27.679 1.00 43.57 96 GLN A CA 1
ATOM 668 C C . GLN A 1 89 ? -13.712 63.028 29.091 1.00 44.56 96 GLN A C 1
ATOM 669 O O . GLN A 1 89 ? -13.106 63.918 29.696 1.00 44.92 96 GLN A O 1
ATOM 675 N N . GLU A 1 90 ? -13.935 61.832 29.621 1.00 45.92 97 GLU A N 1
ATOM 676 C CA . GLU A 1 90 ? -13.430 61.513 30.949 1.00 48.75 97 GLU A CA 1
ATOM 677 C C . GLU A 1 90 ? -11.919 61.602 30.929 1.00 47.73 97 GLU A C 1
ATOM 678 O O . GLU A 1 90 ? -11.295 62.126 31.844 1.00 47.16 97 GLU A O 1
ATOM 684 N N . GLU A 1 91 ? -11.361 61.091 29.842 1.00 46.68 98 GLU A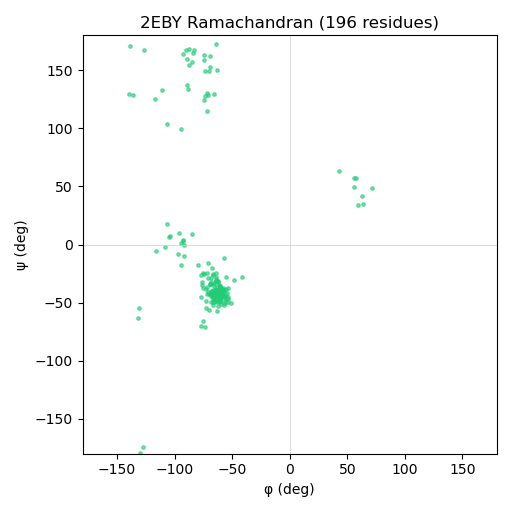 N 1
ATOM 685 C CA . GLU A 1 91 ? -9.929 61.074 29.591 1.00 46.39 98 GLU A CA 1
ATOM 686 C C . GLU A 1 91 ? -9.371 62.502 29.576 1.00 44.97 98 GLU A C 1
ATOM 687 O O . GLU A 1 91 ? -8.386 62.812 30.240 1.00 42.74 98 GLU A O 1
ATOM 693 N N . LEU A 1 92 ? -10.038 63.375 28.836 1.00 42.27 99 LEU A N 1
ATOM 694 C CA . LEU A 1 92 ? -9.636 64.772 28.746 1.00 42.13 99 LEU A CA 1
ATOM 695 C C . LEU A 1 92 ? -9.723 65.422 30.118 1.00 44.16 99 LEU A C 1
ATOM 696 O O . LEU A 1 92 ? -8.949 66.319 30.448 1.00 43.66 99 LEU A O 1
ATOM 701 N N . GLY A 1 93 ? -10.676 64.953 30.917 1.00 46.42 100 GLY A N 1
ATOM 702 C CA . GLY A 1 93 ? -10.857 65.488 32.252 1.00 47.05 100 GLY A CA 1
ATOM 703 C C . GLY A 1 93 ? -9.747 65.072 33.202 1.00 46.95 100 GLY A C 1
ATOM 704 O O . GLY A 1 93 ? -9.478 65.767 34.181 1.00 48.33 100 GLY A O 1
ATOM 705 N N . ARG A 1 94 ? -9.094 63.949 32.914 1.00 45.56 101 ARG A N 1
ATOM 706 C CA . ARG A 1 94 ? -8.013 63.455 33.760 1.00 45.65 101 ARG A CA 1
ATOM 707 C C . ARG A 1 94 ? -6.619 63.940 33.340 1.00 44.63 101 ARG A C 1
ATOM 708 O O . ARG A 1 94 ? -5.654 63.745 34.078 1.00 43.54 101 ARG A O 1
ATOM 716 N N . ILE A 1 95 ? -6.510 64.576 32.172 1.00 42.73 102 ILE A N 1
ATOM 717 C CA . ILE A 1 95 ? -5.218 65.069 31.683 1.00 40.08 102 ILE A CA 1
ATOM 718 C C . ILE A 1 95 ? -4.589 66.185 32.523 1.00 39.50 102 ILE A C 1
ATOM 719 O O . ILE A 1 95 ? -5.227 67.196 32.823 1.00 39.24 102 ILE A O 1
ATOM 724 N N . GLU A 1 96 ? -3.322 65.998 32.872 1.00 37.05 103 GLU A N 1
ATOM 725 C CA . GLU A 1 96 ? -2.573 66.978 33.650 1.00 35.59 103 GLU A CA 1
ATOM 726 C C . GLU A 1 96 ? -1.920 67.978 32.696 1.00 33.96 103 GLU A C 1
ATOM 727 O O . GLU A 1 96 ? -1.315 67.590 31.694 1.00 32.53 103 GLU A O 1
ATOM 733 N N . THR A 1 97 ? -2.040 69.264 33.013 1.00 32.71 104 THR A N 1
ATOM 734 C CA . THR A 1 97 ? -1.463 70.306 32.173 1.00 31.51 104 THR A CA 1
ATOM 735 C C . THR A 1 97 ? 0.054 70.355 32.350 1.00 31.79 104 THR A C 1
ATOM 736 O O . THR A 1 97 ? 0.591 69.817 33.317 1.00 30.63 104 THR A O 1
ATOM 740 N N . VAL A 1 98 ? 0.743 70.995 31.413 1.00 30.70 105 VAL A N 1
ATOM 741 C CA . VAL A 1 98 ? 2.192 71.100 31.479 1.00 30.72 105 VAL A CA 1
ATOM 742 C C . VAL A 1 98 ? 2.637 72.041 32.602 1.00 32.12 105 VAL A C 1
ATOM 743 O O . VAL A 1 98 ? 3.723 71.889 33.158 1.00 31.78 105 VAL A O 1
ATOM 747 N N . ALA A 1 99 ? 1.796 73.016 32.929 1.00 34.24 106 ALA A N 1
ATOM 748 C CA . ALA A 1 99 ? 2.101 73.964 33.998 1.00 35.06 106 ALA A CA 1
ATOM 749 C C . ALA A 1 99 ? 2.153 73.221 35.329 1.00 36.42 106 ALA A C 1
ATOM 750 O O . ALA A 1 99 ? 3.042 73.450 36.152 1.00 34.65 106 ALA A O 1
ATOM 752 N N . GLU A 1 100 ? 1.177 72.342 35.532 1.00 36.90 107 GLU A N 1
ATOM 753 C CA . GLU A 1 100 ? 1.094 71.539 36.739 1.00 38.06 107 GLU A CA 1
ATOM 754 C C . GLU A 1 100 ? 2.259 70.568 36.777 1.00 39.88 107 GLU A C 1
ATOM 755 O O . GLU A 1 100 ? 2.996 70.504 37.767 1.00 38.97 107 GLU A O 1
ATOM 761 N N . TYR A 1 101 ? 2.427 69.820 35.691 1.00 39.64 108 TYR A N 1
ATOM 762 C CA . TYR A 1 101 ? 3.503 68.842 35.602 1.00 41.47 108 TYR A CA 1
ATOM 763 C C . TYR A 1 101 ? 4.876 69.437 35.893 1.00 42.02 108 TYR A C 1
ATOM 764 O O . TYR A 1 101 ? 5.642 68.886 36.682 1.00 39.83 108 TYR A O 1
ATOM 773 N N . LEU A 1 102 ? 5.200 70.548 35.243 1.00 43.21 109 LEU A N 1
ATOM 774 C CA . LEU A 1 102 ? 6.499 71.170 35.460 1.00 44.66 109 LEU A CA 1
ATOM 775 C C . LEU A 1 102 ? 6.678 71.582 36.916 1.00 44.92 109 LEU A C 1
ATOM 776 O O . LEU A 1 102 ? 7.778 71.506 37.450 1.00 43.91 109 LEU A O 1
ATOM 781 N N . ALA A 1 103 ? 5.601 72.018 37.558 1.00 45.60 110 ALA A N 1
ATOM 782 C CA . ALA A 1 103 ? 5.688 72.414 38.956 1.00 47.44 110 ALA A CA 1
ATOM 783 C C . ALA A 1 103 ? 6.091 71.180 39.752 1.00 48.91 110 ALA A C 1
ATOM 784 O O . ALA A 1 103 ? 7.064 71.205 40.505 1.00 49.87 110 ALA A O 1
ATOM 786 N N . ARG A 1 104 ? 5.341 70.097 39.572 1.00 49.32 111 ARG A N 1
ATOM 787 C CA . ARG A 1 104 ? 5.629 68.850 40.268 1.00 49.91 111 ARG A CA 1
ATOM 788 C C . ARG A 1 104 ? 7.042 68.348 39.990 1.00 49.85 111 ARG A C 1
ATOM 789 O O . ARG A 1 104 ? 7.752 67.942 40.910 1.00 49.26 111 ARG A O 1
ATOM 797 N N . ARG A 1 105 ? 7.454 68.388 38.727 1.00 49.81 112 ARG A N 1
ATOM 798 C CA . ARG A 1 105 ? 8.786 67.925 38.348 1.00 50.30 112 ARG A CA 1
ATOM 799 C C . ARG A 1 105 ? 9.915 68.662 39.064 1.00 51.03 112 ARG A C 1
ATOM 800 O O . ARG A 1 105 ? 10.908 68.050 39.458 1.00 50.49 112 ARG A O 1
ATOM 808 N N . GLU A 1 106 ? 9.766 69.972 39.229 1.00 51.72 113 GLU A N 1
ATOM 809 C CA . GLU A 1 106 ? 10.799 70.761 39.888 1.00 52.59 113 GLU A CA 1
ATOM 810 C C . GLU A 1 106 ? 10.949 70.413 41.361 1.00 51.98 113 GLU A C 1
ATOM 811 O O . GLU A 1 106 ? 12.017 70.591 41.934 1.00 52.40 113 GLU A O 1
ATOM 817 N N . GLU A 1 107 ? 9.883 69.912 41.975 1.00 51.00 114 GLU A N 1
ATOM 818 C CA . GLU A 1 107 ? 9.948 69.546 43.389 1.00 52.11 114 GLU A CA 1
ATOM 819 C C . GLU A 1 107 ? 10.835 68.316 43.544 1.00 51.27 114 GLU A C 1
ATOM 820 O O . GLU A 1 107 ? 11.649 68.251 44.466 1.00 52.45 114 GLU A O 1
ATOM 826 N N . ARG A 1 108 ? 10.678 67.343 42.649 1.00 51.23 115 ARG A N 1
ATOM 827 C CA . ARG A 1 108 ? 11.499 66.132 42.677 1.00 51.56 115 ARG A CA 1
ATOM 828 C C . ARG A 1 108 ? 12.982 66.483 42.456 1.00 52.16 115 ARG A C 1
ATOM 829 O O . ARG A 1 108 ? 13.850 65.704 42.902 1.00 52.20 115 ARG A O 1
ATOM 831 N N . LYS B 1 7 ? 7.206 73.705 2.767 1.00 45.92 14 LYS B N 1
ATOM 832 C CA . LYS B 1 7 ? 6.002 73.280 3.540 1.00 47.73 14 LYS B CA 1
ATOM 833 C C . LYS B 1 7 ? 5.763 74.210 4.737 1.00 46.48 14 LYS B C 1
ATOM 834 O O . LYS B 1 7 ? 6.707 74.623 5.404 1.00 46.99 14 LYS B O 1
ATOM 840 N N . PRO B 1 8 ? 4.492 74.557 5.014 1.00 45.10 15 PRO B N 1
ATOM 841 C CA . PRO B 1 8 ? 4.128 75.439 6.132 1.00 42.78 15 PRO B CA 1
ATOM 842 C C . PRO B 1 8 ? 4.494 74.798 7.468 1.00 40.75 15 PRO B C 1
ATOM 843 O O . PRO B 1 8 ? 4.879 73.633 7.519 1.00 39.12 15 PRO B O 1
ATOM 847 N N . THR B 1 9 ? 4.353 75.558 8.549 1.00 38.73 16 THR B N 1
ATOM 848 C CA . THR B 1 9 ? 4.666 75.042 9.869 1.00 35.50 16 THR B CA 1
ATOM 849 C C . THR B 1 9 ? 3.568 74.088 10.317 1.00 32.97 16 THR B C 1
ATOM 850 O O . THR B 1 9 ? 2.390 74.440 10.369 1.00 32.17 16 THR B O 1
ATOM 854 N N . THR B 1 10 ? 3.974 72.875 10.651 1.00 29.44 17 THR B N 1
ATOM 855 C CA . THR B 1 10 ? 3.050 71.844 11.089 1.00 27.54 17 THR B CA 1
ATOM 856 C C . THR B 1 10 ? 2.815 71.915 12.594 1.00 26.04 17 THR B C 1
ATOM 857 O O . THR B 1 10 ? 3.515 72.625 13.315 1.00 23.85 17 THR B O 1
ATOM 861 N N . PRO B 1 11 ? 1.805 71.191 13.086 1.00 26.05 18 PRO B N 1
ATOM 862 C CA . PRO B 1 11 ? 1.563 71.217 14.532 1.00 25.60 18 PRO B CA 1
ATOM 863 C C . PRO B 1 11 ? 2.795 70.583 15.206 1.00 25.61 18 PRO B C 1
ATOM 864 O O . PRO B 1 11 ? 3.187 70.952 16.315 1.00 22.27 18 PRO B O 1
ATOM 868 N N . GLY B 1 12 ? 3.396 69.620 14.506 1.00 26.09 19 GLY B N 1
ATOM 869 C CA . GLY B 1 12 ? 4.576 68.952 15.013 1.00 26.26 19 GLY B CA 1
ATOM 870 C C . GLY B 1 12 ? 5.726 69.934 15.180 1.00 26.88 19 GLY B C 1
ATOM 871 O O . GLY B 1 12 ? 6.421 69.903 16.196 1.00 23.05 19 GLY B O 1
ATOM 872 N N . ASP B 1 13 ? 5.928 70.808 14.190 1.00 26.87 20 ASP B N 1
ATOM 873 C CA . ASP B 1 13 ? 6.992 71.807 14.285 1.00 27.96 20 ASP B CA 1
ATOM 874 C C . ASP B 1 13 ? 6.761 72.704 15.506 1.00 27.08 20 ASP B C 1
ATOM 875 O O . ASP B 1 13 ? 7.658 72.908 16.327 1.00 25.37 20 ASP B O 1
ATOM 880 N N . ILE B 1 14 ? 5.552 73.243 15.616 1.00 26.02 21 ILE B N 1
ATOM 881 C CA . ILE B 1 14 ? 5.214 74.123 16.732 1.00 25.48 21 ILE B CA 1
ATOM 882 C C . ILE B 1 14 ? 5.423 73.404 18.061 1.00 25.64 21 ILE B C 1
ATOM 883 O O . ILE B 1 14 ? 5.991 73.954 19.009 1.00 22.45 21 ILE B O 1
ATOM 888 N N . LEU B 1 15 ? 4.971 72.159 18.114 1.00 26.11 22 LEU B N 1
ATOM 889 C CA . LEU B 1 15 ? 5.079 71.378 19.329 1.00 25.98 22 LEU B CA 1
ATOM 890 C C . LEU B 1 15 ? 6.521 71.187 19.750 1.00 26.29 22 LEU B C 1
ATOM 891 O O . LEU B 1 15 ? 6.866 71.384 20.908 1.00 28.59 22 LEU B O 1
ATOM 896 N N . LEU B 1 16 ? 7.378 70.823 18.811 1.00 27.27 23 LEU B N 1
ATOM 897 C CA . LEU B 1 16 ? 8.772 70.609 19.161 1.00 27.75 23 LEU B CA 1
ATOM 898 C C . LEU B 1 16 ? 9.551 71.887 19.453 1.00 26.66 23 LEU B C 1
ATOM 899 O O . LEU B 1 16 ? 10.157 72.030 20.509 1.00 25.85 23 LEU B O 1
ATOM 904 N N . TYR B 1 17 ? 9.532 72.820 18.517 1.00 26.44 24 TYR B N 1
ATOM 905 C CA . TYR B 1 17 ? 10.300 74.045 18.679 1.00 28.08 24 TYR B CA 1
ATOM 906 C C . TYR B 1 17 ? 9.752 75.118 19.615 1.00 28.72 24 TYR B C 1
ATOM 907 O O . TYR B 1 17 ? 10.520 75.905 20.156 1.00 27.20 24 TYR B O 1
ATOM 916 N N . GLU B 1 18 ? 8.442 75.163 19.823 1.00 29.80 25 GLU B N 1
ATOM 917 C CA . GLU B 1 18 ? 7.911 76.202 20.696 1.00 31.82 25 GLU B CA 1
ATOM 918 C C . GLU B 1 18 ? 7.408 75.729 22.056 1.00 29.90 25 GLU B C 1
ATOM 919 O O . GLU B 1 18 ? 7.008 76.531 22.887 1.00 28.87 25 GLU B O 1
ATOM 925 N N . TYR B 1 19 ? 7.452 74.426 22.298 1.00 30.06 26 TYR B N 1
ATOM 926 C CA . TYR B 1 19 ? 7.012 73.910 23.584 1.00 29.23 26 TYR B CA 1
ATOM 927 C C . TYR B 1 19 ? 8.019 72.933 24.183 1.00 29.86 26 TYR B C 1
ATOM 928 O O . TYR B 1 19 ? 8.602 73.204 25.233 1.00 30.38 26 TYR B O 1
ATOM 937 N N . LEU B 1 20 ? 8.249 71.814 23.504 1.00 28.67 27 LEU B N 1
ATOM 938 C CA . LEU B 1 20 ? 9.160 70.807 24.029 1.00 28.98 27 LEU B CA 1
ATOM 939 C C . LEU B 1 20 ? 10.568 71.300 24.308 1.00 28.36 27 LEU B C 1
ATOM 940 O O . LEU B 1 20 ? 11.077 71.103 25.408 1.00 24.57 27 LEU B O 1
ATOM 945 N N . GLU B 1 21 ? 11.202 71.930 23.324 1.00 28.33 28 GLU B N 1
ATOM 946 C CA . GLU B 1 21 ? 12.563 72.418 23.511 1.00 30.71 28 GLU B CA 1
ATOM 947 C C . GLU B 1 21 ? 12.668 73.577 24.503 1.00 32.53 28 GLU B C 1
ATOM 948 O O . GLU B 1 21 ? 13.556 73.594 25.350 1.00 29.78 28 GLU B O 1
ATOM 954 N N . PRO B 1 22 ? 11.759 74.561 24.420 1.00 34.79 29 PRO B N 1
ATOM 955 C CA . PRO B 1 22 ? 11.850 75.675 25.373 1.00 34.71 29 PRO B CA 1
ATOM 956 C C . PRO B 1 22 ? 11.580 75.239 26.812 1.00 35.33 29 PRO B C 1
ATOM 957 O O . PRO B 1 22 ? 12.169 75.774 27.748 1.00 36.61 29 PRO B O 1
ATOM 961 N N . LEU B 1 23 ? 10.693 74.264 26.984 1.00 34.32 30 LEU B N 1
ATOM 962 C CA . LEU B 1 23 ? 10.336 73.792 28.317 1.00 35.97 30 LEU B CA 1
ATOM 963 C C . LEU B 1 23 ? 11.176 72.623 28.828 1.00 36.72 30 LEU B C 1
ATOM 964 O O . LEU B 1 23 ? 10.959 72.148 29.945 1.00 35.74 30 LEU B O 1
ATOM 969 N N . ASP B 1 24 ? 12.128 72.161 28.022 1.00 36.25 31 ASP B N 1
ATOM 970 C CA . ASP B 1 24 ? 12.976 71.043 28.415 1.00 38.39 31 ASP B CA 1
ATOM 971 C C . ASP B 1 24 ? 12.069 69.873 28.772 1.00 37.98 31 ASP B C 1
ATOM 972 O O . ASP B 1 24 ? 12.208 69.244 29.821 1.00 37.56 31 ASP B O 1
ATOM 977 N N . LEU B 1 25 ? 11.129 69.595 27.880 1.00 36.49 32 LEU B N 1
ATOM 978 C CA . LEU B 1 25 ? 10.176 68.521 28.080 1.00 36.88 32 LEU B CA 1
ATOM 979 C C . LEU B 1 25 ? 10.462 67.397 27.085 1.00 36.88 32 LEU B C 1
ATOM 980 O O . LEU B 1 25 ? 10.666 67.650 25.900 1.00 36.44 32 LEU B O 1
ATOM 985 N N . LYS B 1 26 ? 10.489 66.158 27.562 1.00 36.55 33 LYS B N 1
ATOM 986 C CA . LYS B 1 26 ? 10.750 65.031 26.671 1.00 37.70 33 LYS B CA 1
ATOM 987 C C . LYS B 1 26 ? 9.481 64.492 26.032 1.00 36.40 33 LYS B C 1
ATOM 988 O O . LYS B 1 26 ? 8.391 64.631 26.581 1.00 35.63 33 LYS B O 1
ATOM 994 N N . ILE B 1 27 ? 9.641 63.875 24.867 1.00 36.49 34 ILE B N 1
ATOM 995 C CA . ILE B 1 27 ? 8.529 63.303 24.115 1.00 37.11 34 ILE B CA 1
ATOM 996 C C . ILE B 1 27 ? 7.727 62.298 24.944 1.00 37.88 34 ILE B C 1
ATOM 997 O O . ILE B 1 27 ? 6.495 62.250 24.863 1.00 34.89 34 ILE B O 1
ATOM 1002 N N . ASN B 1 28 ? 8.431 61.513 25.752 1.00 37.73 35 ASN B N 1
ATOM 1003 C CA . ASN B 1 28 ? 7.787 60.517 26.591 1.00 38.51 35 ASN B CA 1
ATOM 1004 C C . ASN B 1 28 ? 6.979 61.163 27.713 1.00 36.90 35 ASN B C 1
ATOM 1005 O O . ASN B 1 28 ? 5.936 60.647 28.113 1.00 33.78 35 ASN B O 1
ATOM 1010 N N . GLU B 1 29 ? 7.466 62.290 28.219 1.00 35.77 36 GLU B N 1
ATOM 1011 C CA . GLU B 1 29 ? 6.753 63.001 29.273 1.00 35.19 36 GLU B CA 1
ATOM 1012 C C . GLU B 1 29 ? 5.463 63.566 28.695 1.00 33.79 36 GLU B C 1
ATOM 1013 O O . GLU B 1 29 ? 4.406 63.493 29.317 1.00 34.66 36 GLU B O 1
ATOM 1019 N N . LEU B 1 30 ? 5.557 64.131 27.497 1.00 31.73 37 LEU B N 1
ATOM 1020 C CA . LEU B 1 30 ? 4.394 64.694 26.836 1.00 30.79 37 LEU B CA 1
ATOM 1021 C C . LEU B 1 30 ? 3.355 63.608 26.579 1.00 30.68 37 LEU B C 1
ATOM 1022 O O . LEU B 1 30 ? 2.166 63.812 26.816 1.00 31.68 37 LEU B O 1
ATOM 1027 N N . ALA B 1 31 ? 3.807 62.453 26.089 1.00 29.94 38 ALA B N 1
ATOM 1028 C CA . ALA B 1 31 ? 2.897 61.344 25.810 1.00 30.66 38 ALA B CA 1
ATOM 1029 C C . ALA B 1 31 ? 2.139 60.963 27.078 1.00 30.24 38 ALA B C 1
ATOM 1030 O O . ALA B 1 31 ? 0.958 60.664 27.025 1.00 30.33 38 ALA B O 1
ATOM 1032 N N . GLU B 1 32 ? 2.826 60.977 28.214 1.00 32.78 39 GLU B N 1
ATOM 1033 C CA . GLU B 1 32 ? 2.198 60.649 29.488 1.00 35.32 39 GLU B CA 1
ATOM 1034 C C . GLU B 1 32 ? 1.171 61.719 29.839 1.00 35.79 39 GLU B C 1
ATOM 1035 O O . GLU B 1 32 ? 0.052 61.411 30.256 1.00 34.72 39 GLU B O 1
ATOM 1041 N N . LEU B 1 33 ? 1.563 62.982 29.688 1.00 33.52 40 LEU B N 1
ATOM 1042 C CA . LEU B 1 33 ? 0.653 64.083 29.968 1.00 32.37 40 LEU B CA 1
ATOM 1043 C C . LEU B 1 33 ? -0.582 63.957 29.073 1.00 32.01 40 LEU B C 1
ATOM 1044 O O . LEU B 1 33 ? -1.708 64.143 29.535 1.00 32.48 40 LEU B O 1
ATOM 1049 N N . LEU B 1 34 ? -0.360 63.631 27.798 1.00 29.38 41 LEU B N 1
ATOM 1050 C CA . LEU B 1 34 ? -1.443 63.494 26.825 1.00 28.73 41 LEU B CA 1
ATOM 1051 C C . LEU B 1 34 ? -2.267 62.218 26.983 1.00 30.56 41 LEU B C 1
ATOM 1052 O O . LEU B 1 34 ? -3.431 62.180 26.598 1.00 31.91 41 LEU B O 1
ATOM 1057 N N . HIS B 1 35 ? -1.662 61.184 27.555 1.00 31.85 42 HIS B N 1
ATOM 1058 C CA . HIS B 1 35 ? -2.321 59.895 27.748 1.00 35.10 42 HIS B CA 1
ATOM 1059 C C . HIS B 1 35 ? -2.486 59.179 26.413 1.00 34.25 42 HIS B C 1
ATOM 1060 O O . HIS B 1 35 ? -3.573 58.708 26.074 1.00 33.76 42 HIS B O 1
ATOM 1067 N N . VAL B 1 36 ? -1.392 59.124 25.659 1.00 33.67 43 VAL B N 1
ATOM 1068 C CA . VAL B 1 36 ? -1.348 58.448 24.366 1.00 33.87 43 VAL B CA 1
ATOM 1069 C C . VAL B 1 36 ? -0.019 57.708 24.296 1.00 34.76 43 VAL B C 1
ATOM 1070 O O . VAL B 1 36 ? 0.844 57.891 25.149 1.00 35.26 43 VAL B O 1
ATOM 1074 N N . HIS B 1 37 ? 0.146 56.867 23.283 1.00 36.89 44 HIS B N 1
ATOM 1075 C CA . HIS B 1 37 ? 1.395 56.135 23.118 1.00 39.58 44 HIS B CA 1
ATOM 1076 C C . HIS B 1 37 ? 2.481 57.094 22.620 1.00 38.96 44 HIS B C 1
ATOM 1077 O O . HIS B 1 37 ? 2.187 58.055 21.910 1.00 39.90 44 HIS B O 1
ATOM 1084 N N . ARG B 1 38 ? 3.730 56.833 22.993 1.00 39.00 45 ARG B N 1
ATOM 1085 C CA . ARG B 1 38 ? 4.849 57.670 22.572 1.00 39.29 45 ARG B CA 1
ATOM 1086 C C . ARG B 1 38 ? 4.869 57.780 21.050 1.00 39.08 45 ARG B C 1
ATOM 1087 O O . ARG B 1 38 ? 5.110 58.852 20.494 1.00 37.74 45 ARG B O 1
ATOM 1095 N N . ASN B 1 39 ? 4.619 56.654 20.388 1.00 39.16 46 ASN B N 1
ATOM 1096 C CA . ASN B 1 39 ? 4.614 56.588 18.933 1.00 39.42 46 ASN B CA 1
ATOM 1097 C C . ASN B 1 39 ? 3.666 57.601 18.288 1.00 37.06 46 ASN B C 1
ATOM 1098 O O . ASN B 1 39 ? 3.887 58.039 17.160 1.00 35.34 46 ASN B O 1
ATOM 1103 N N . SER B 1 40 ? 2.613 57.979 18.998 1.00 36.04 47 SER B N 1
ATOM 1104 C CA . SER B 1 40 ? 1.667 58.937 18.452 1.00 34.20 47 SER B CA 1
ATOM 1105 C C . SER B 1 40 ? 2.231 60.353 18.489 1.00 33.15 47 SER B C 1
ATOM 1106 O O . SER B 1 40 ? 2.006 61.144 17.574 1.00 32.36 47 SER B O 1
ATOM 1109 N N . VAL B 1 41 ? 2.967 60.673 19.547 1.00 31.60 48 VAL B N 1
ATOM 1110 C CA . VAL B 1 41 ? 3.574 61.992 19.648 1.00 30.16 48 VAL B CA 1
ATOM 1111 C C . VAL B 1 41 ? 4.673 62.127 18.598 1.00 30.17 48 VAL B C 1
ATOM 1112 O O . VAL B 1 41 ? 4.705 63.105 17.852 1.00 28.72 48 VAL B O 1
ATOM 1116 N N . SER B 1 42 ? 5.569 61.141 18.533 1.00 29.84 49 SER B N 1
ATOM 1117 C CA . SER B 1 42 ? 6.657 61.168 17.555 1.00 30.92 49 SER B CA 1
ATOM 1118 C C . SER B 1 42 ? 6.172 61.274 16.103 1.00 30.12 49 SER B C 1
ATOM 1119 O O . SER B 1 42 ? 6.779 61.969 15.289 1.00 30.33 49 SER B O 1
ATOM 1122 N N . ALA B 1 43 ? 5.096 60.571 15.775 1.00 29.58 50 ALA B N 1
ATOM 1123 C CA . ALA B 1 43 ? 4.570 60.611 14.420 1.00 29.94 50 ALA B CA 1
ATOM 1124 C C . ALA B 1 43 ? 4.091 62.023 14.111 1.00 31.21 50 ALA B C 1
ATOM 1125 O O . ALA B 1 43 ? 4.264 62.525 13.008 1.00 29.12 50 ALA B O 1
ATOM 1127 N N . LEU B 1 44 ? 3.479 62.654 15.105 1.00 34.04 51 LEU B N 1
ATOM 1128 C CA . LEU B 1 44 ? 2.976 64.007 14.951 1.00 35.17 51 LEU B CA 1
ATOM 1129 C C . LEU B 1 44 ? 4.144 64.954 14.689 1.00 34.48 51 LEU B C 1
ATOM 1130 O O . LEU B 1 44 ? 4.120 65.758 13.759 1.00 32.33 51 LEU B O 1
ATOM 1135 N N . ILE B 1 45 ? 5.175 64.834 15.513 1.00 35.15 52 ILE B N 1
ATOM 1136 C CA . ILE B 1 45 ? 6.354 65.674 15.399 1.00 37.16 52 ILE B CA 1
ATOM 1137 C C . ILE B 1 45 ? 7.114 65.496 14.088 1.00 38.30 52 ILE B C 1
ATOM 1138 O O . ILE B 1 45 ? 7.603 66.473 13.518 1.00 38.33 52 ILE B O 1
ATOM 1143 N N . ASN B 1 46 ? 7.215 64.262 13.600 1.00 39.30 53 ASN B N 1
ATOM 1144 C CA . ASN B 1 46 ? 7.931 64.017 12.351 1.00 41.04 53 ASN B CA 1
ATOM 1145 C C . ASN B 1 46 ? 7.033 64.228 11.140 1.00 42.50 53 ASN B C 1
ATOM 1146 O O . ASN B 1 46 ? 7.406 63.913 10.008 1.00 42.63 53 ASN B O 1
ATOM 1151 N N . ASN B 1 47 ? 5.849 64.772 11.395 1.00 42.68 54 ASN B N 1
ATOM 1152 C CA . ASN B 1 47 ? 4.874 65.057 10.355 1.00 44.74 54 ASN B CA 1
ATOM 1153 C C . ASN B 1 47 ? 4.464 63.795 9.579 1.00 45.03 54 ASN B C 1
ATOM 1154 O O . ASN B 1 47 ? 4.185 63.860 8.382 1.00 45.27 54 ASN B O 1
ATOM 1159 N N . ASN B 1 48 ? 4.417 62.653 10.261 1.00 44.42 55 ASN B N 1
ATOM 1160 C CA . ASN B 1 48 ? 4.038 61.395 9.614 1.00 43.99 55 ASN B CA 1
ATOM 1161 C C . ASN B 1 48 ? 2.556 61.078 9.751 1.00 43.34 55 ASN B C 1
ATOM 1162 O O . ASN B 1 48 ? 2.024 60.241 9.025 1.00 42.78 55 ASN B O 1
ATOM 1167 N N . ARG B 1 49 ? 1.893 61.734 10.694 1.00 42.31 56 ARG B N 1
ATOM 1168 C CA . ARG B 1 49 ? 0.472 61.515 10.916 1.00 42.37 56 ARG B CA 1
ATOM 1169 C C . ARG B 1 49 ? -0.218 62.858 11.115 1.00 39.84 56 ARG B C 1
ATOM 1170 O O . ARG B 1 49 ? 0.212 63.673 11.931 1.00 38.43 56 ARG B O 1
ATOM 1178 N N . LYS B 1 50 ? -1.285 63.091 10.363 1.00 37.67 57 LYS B N 1
ATOM 1179 C CA . LYS B 1 50 ? -2.019 64.339 10.484 1.00 36.56 57 LYS B CA 1
ATOM 1180 C C . LYS B 1 50 ? -2.615 64.470 11.883 1.00 34.44 57 LYS B C 1
ATOM 1181 O O . LYS B 1 50 ? -2.936 63.477 12.530 1.00 32.75 57 LYS B O 1
ATOM 1187 N N . LEU B 1 51 ? -2.754 65.706 12.341 1.00 31.35 58 LEU B N 1
ATO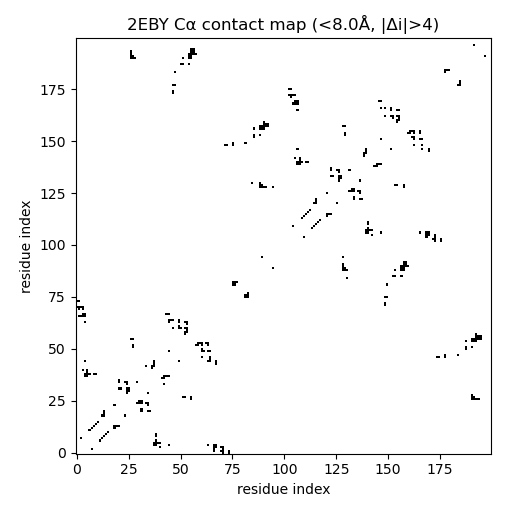M 1188 C CA . LEU B 1 51 ? -3.323 65.995 13.647 1.00 29.59 58 LEU B CA 1
ATOM 1189 C C . LEU B 1 51 ? -4.824 65.712 13.622 1.00 29.87 58 LEU B C 1
ATOM 1190 O O . LEU B 1 51 ? -5.532 66.194 12.735 1.00 28.72 58 LEU B O 1
ATOM 1195 N N . THR B 1 52 ? -5.314 64.933 14.583 1.00 28.15 59 THR B N 1
ATOM 1196 C CA . THR B 1 52 ? -6.744 64.651 14.643 1.00 26.94 59 THR B CA 1
ATOM 1197 C C . THR B 1 52 ? -7.378 65.676 15.565 1.00 27.34 59 THR B C 1
ATOM 1198 O O . THR B 1 52 ? -6.677 66.352 16.316 1.00 26.22 59 THR B O 1
ATOM 1202 N N . THR B 1 53 ? -8.699 65.803 15.495 1.00 26.26 60 THR B N 1
ATOM 1203 C CA . THR B 1 53 ? -9.428 66.741 16.342 1.00 28.64 60 THR B CA 1
ATOM 1204 C C . THR B 1 53 ? -9.247 66.362 17.813 1.00 26.75 60 THR B C 1
ATOM 1205 O O . THR B 1 53 ? -9.068 67.224 18.672 1.00 25.51 60 THR B O 1
ATOM 1209 N N . GLU B 1 54 ? -9.282 65.060 18.080 1.00 26.25 61 GLU B N 1
ATOM 1210 C CA . GLU B 1 54 ? -9.128 64.525 19.430 1.00 27.16 61 GLU B CA 1
ATOM 1211 C C . GLU B 1 54 ? -7.770 64.895 20.024 1.00 26.21 61 GLU B C 1
ATOM 1212 O O . GLU B 1 54 ? -7.682 65.361 21.158 1.00 26.25 61 GLU B O 1
ATOM 1218 N N . MET B 1 55 ? -6.715 64.659 19.255 1.00 25.44 62 MET B N 1
ATOM 1219 C CA . MET B 1 55 ? -5.365 64.966 19.690 1.00 25.63 62 MET B CA 1
ATOM 1220 C C . MET B 1 55 ? -5.224 66.478 19.873 1.00 24.79 62 MET B C 1
ATOM 1221 O O . MET B 1 55 ? -4.421 66.931 20.683 1.00 23.57 62 MET B O 1
ATOM 1226 N N . ALA B 1 56 ? -6.012 67.249 19.117 1.00 24.78 63 ALA B N 1
ATOM 1227 C CA . ALA B 1 56 ? -5.985 68.710 19.215 1.00 26.58 63 ALA B CA 1
ATOM 1228 C C . ALA B 1 56 ? -6.536 69.117 20.579 1.00 26.07 63 ALA B C 1
ATOM 1229 O O . ALA B 1 56 ? -6.013 70.022 21.220 1.00 26.72 63 ALA B O 1
ATOM 1231 N N . PHE B 1 57 ? -7.600 68.452 21.014 1.00 25.88 64 PHE B N 1
ATOM 1232 C CA . PHE B 1 57 ? -8.180 68.734 22.324 1.00 28.28 64 PHE B CA 1
ATOM 1233 C C . PHE B 1 57 ? -7.181 68.400 23.423 1.00 25.69 64 PHE B C 1
ATOM 1234 O O . PHE B 1 57 ? -7.057 69.135 24.391 1.00 25.82 64 PHE B O 1
ATOM 1242 N N . ARG B 1 58 ? -6.488 67.276 23.277 1.00 23.71 65 ARG B N 1
ATOM 1243 C CA . ARG B 1 58 ? -5.490 66.866 24.261 1.00 22.49 65 ARG B CA 1
ATOM 1244 C C . ARG B 1 58 ? -4.394 67.917 24.343 1.00 21.74 65 ARG B C 1
ATOM 1245 O O . ARG B 1 58 ? -3.991 68.315 25.426 1.00 18.46 65 ARG B O 1
ATOM 1253 N N . LEU B 1 59 ? -3.907 68.361 23.187 1.00 21.75 66 LEU B N 1
ATOM 1254 C CA . LEU B 1 59 ? -2.852 69.362 23.158 1.00 22.57 66 LEU B CA 1
ATOM 1255 C C . LEU B 1 59 ? -3.347 70.668 23.773 1.00 23.15 66 LEU B C 1
ATOM 1256 O O . LEU B 1 59 ? -2.617 71.343 24.502 1.00 21.95 66 LEU B O 1
ATOM 1261 N N . ALA B 1 60 ? -4.597 71.009 23.486 1.00 24.00 67 ALA B N 1
ATOM 1262 C CA . ALA B 1 60 ? -5.196 72.220 24.017 1.00 23.39 67 ALA B CA 1
ATOM 1263 C C . ALA B 1 60 ? -5.191 72.143 25.535 1.00 24.77 67 ALA B C 1
ATOM 1264 O O . ALA B 1 60 ? -4.873 73.121 26.211 1.00 22.23 67 ALA B O 1
ATOM 1266 N N . LYS B 1 61 ? -5.538 70.970 26.062 1.00 25.40 68 LYS B N 1
ATOM 1267 C CA . LYS B 1 61 ? -5.585 70.748 27.506 1.00 27.59 68 LYS B CA 1
ATOM 1268 C C . LYS B 1 61 ? -4.226 70.906 28.156 1.00 27.45 68 LYS B C 1
ATOM 1269 O O . LYS B 1 61 ? -4.054 71.710 29.069 1.00 27.03 68 LYS B O 1
ATOM 1275 N N . VAL B 1 62 ? -3.260 70.128 27.681 1.00 28.12 69 VAL B N 1
ATOM 1276 C CA . VAL B 1 62 ? -1.919 70.158 28.229 1.00 28.33 69 VAL B CA 1
ATOM 1277 C C . VAL B 1 62 ? -1.276 71.536 28.205 1.00 29.21 69 VAL B C 1
ATOM 1278 O O . VAL B 1 62 ? -0.746 72.001 29.217 1.00 28.26 69 VAL B O 1
ATOM 1282 N N . PHE B 1 63 ? -1.345 72.192 27.049 1.00 29.36 70 PHE B N 1
ATOM 1283 C CA . PHE B 1 63 ? -0.713 73.485 26.864 1.00 29.31 70 PHE B CA 1
ATOM 1284 C C . PHE B 1 63 ? -1.577 74.719 27.087 1.00 30.83 70 PHE B C 1
ATOM 1285 O O . PHE B 1 63 ? -1.097 75.838 26.921 1.00 31.93 70 PHE B O 1
ATOM 1293 N N . ASP B 1 64 ? -2.839 74.521 27.462 1.00 30.82 71 ASP B N 1
ATOM 1294 C CA . ASP B 1 64 ? -3.752 75.637 27.730 1.00 30.11 71 ASP B CA 1
ATOM 1295 C C . ASP B 1 64 ? -3.928 76.606 26.548 1.00 29.15 71 ASP B C 1
ATOM 1296 O O . ASP B 1 64 ? -3.679 77.806 26.656 1.00 26.81 71 ASP B O 1
ATOM 1301 N N . THR B 1 65 ? -4.348 76.070 25.411 1.00 27.18 72 THR B N 1
ATOM 1302 C CA . THR B 1 65 ? -4.582 76.889 24.228 1.00 26.95 72 THR B CA 1
ATOM 1303 C C . THR B 1 65 ? -5.960 76.476 23.764 1.00 25.74 72 THR B C 1
ATOM 1304 O O . THR B 1 65 ? -6.601 75.624 24.387 1.00 25.89 72 THR B O 1
ATOM 1308 N N . THR B 1 66 ? -6.421 77.079 22.678 1.00 25.04 73 THR B N 1
ATOM 1309 C CA . THR B 1 66 ? -7.705 76.702 22.126 1.00 24.32 73 THR B CA 1
ATOM 1310 C C . THR B 1 66 ? -7.426 75.491 21.255 1.00 23.75 73 THR B C 1
ATOM 1311 O O . THR B 1 66 ? -6.275 75.205 20.925 1.00 21.57 73 THR B O 1
ATOM 1315 N N . VAL B 1 67 ? -8.479 74.777 20.894 1.00 24.79 74 VAL B N 1
ATOM 1316 C CA . VAL B 1 67 ? -8.339 73.617 20.047 1.00 24.47 74 VAL B CA 1
ATOM 1317 C C . VAL B 1 67 ? -8.105 74.165 18.639 1.00 24.80 74 VAL B C 1
ATOM 1318 O O . VAL B 1 67 ? -7.369 73.574 17.841 1.00 23.97 74 VAL B O 1
ATOM 1322 N N . ASP B 1 68 ? -8.715 75.320 18.365 1.00 24.88 75 ASP B N 1
ATOM 1323 C CA . ASP B 1 68 ? -8.609 75.993 17.067 1.00 24.25 75 ASP B CA 1
ATOM 1324 C C . ASP B 1 68 ? -7.156 76.244 16.676 1.00 24.16 75 ASP B C 1
ATOM 1325 O O . ASP B 1 68 ? -6.771 76.046 15.529 1.00 24.19 75 ASP B O 1
ATOM 1330 N N . PHE B 1 69 ? -6.357 76.693 17.637 1.00 23.32 76 PHE B N 1
ATOM 1331 C CA . PHE B 1 69 ? -4.960 76.978 17.379 1.00 20.33 76 PHE B CA 1
ATOM 1332 C C . PHE B 1 69 ? -4.266 75.806 16.702 1.00 21.19 76 PHE B C 1
ATOM 1333 O O . PHE B 1 69 ? -3.595 75.982 15.691 1.00 18.75 76 PHE B O 1
ATOM 1341 N N . TRP B 1 70 ? -4.418 74.609 17.261 1.00 21.40 77 TRP B N 1
ATOM 1342 C CA . TRP B 1 70 ? -3.770 73.441 16.681 1.00 22.26 77 TRP B CA 1
ATOM 1343 C C . TRP B 1 70 ? -4.402 73.013 15.349 1.00 21.87 77 TRP B C 1
ATOM 1344 O O . TRP B 1 70 ? -3.694 72.668 14.405 1.00 21.76 77 TRP B O 1
ATOM 1355 N N . LEU B 1 71 ? -5.726 73.054 15.267 1.00 22.91 78 LEU B N 1
ATOM 1356 C CA . LEU B 1 71 ? -6.415 72.667 14.041 1.00 23.50 78 LEU B CA 1
ATOM 1357 C C . LEU B 1 71 ? -6.087 73.566 12.848 1.00 23.55 78 LEU B C 1
ATOM 1358 O O . LEU B 1 71 ? -5.985 73.088 11.720 1.00 24.10 78 LEU B O 1
ATOM 1363 N N . ASN B 1 72 ? -5.913 74.860 13.092 1.00 24.14 79 ASN B N 1
ATOM 1364 C CA . ASN B 1 72 ? -5.609 75.780 12.007 1.00 23.22 79 ASN B CA 1
ATOM 1365 C C . ASN B 1 72 ? -4.227 75.542 11.414 1.00 23.31 79 ASN B C 1
ATOM 1366 O O . ASN B 1 72 ? -4.009 75.748 10.220 1.00 21.11 79 ASN B O 1
ATOM 1371 N N . LEU B 1 73 ? -3.286 75.103 12.241 1.00 23.34 80 LEU B N 1
ATOM 1372 C CA . LEU B 1 73 ? -1.962 74.818 11.716 1.00 21.57 80 LEU B CA 1
ATOM 1373 C C . LEU B 1 73 ? -2.107 73.620 10.768 1.00 21.78 80 LEU B C 1
ATOM 1374 O O . LEU B 1 73 ? -1.517 73.605 9.694 1.00 21.50 80 LEU B O 1
ATOM 1379 N N . GLN B 1 74 ? -2.904 72.625 11.152 1.00 21.37 81 GLN B N 1
ATOM 1380 C CA . GLN B 1 74 ? -3.086 71.445 10.298 1.00 22.78 81 GLN B CA 1
ATOM 1381 C C . GLN B 1 74 ? -3.846 71.807 9.021 1.00 21.57 81 GLN B C 1
ATOM 1382 O O . GLN B 1 74 ? -3.510 71.329 7.942 1.00 21.33 81 GLN B O 1
ATOM 1388 N N . ALA B 1 75 ? -4.865 72.658 9.151 1.00 20.28 82 ALA B N 1
ATOM 1389 C CA . ALA B 1 75 ? -5.660 73.092 8.000 1.00 21.41 82 ALA B CA 1
ATOM 1390 C C . ALA B 1 75 ? -4.794 73.756 6.936 1.00 19.96 82 ALA B C 1
ATOM 1391 O O . ALA B 1 75 ? -4.971 73.505 5.745 1.00 22.12 82 ALA B O 1
ATOM 1393 N N . ALA B 1 76 ? -3.867 74.612 7.353 1.00 19.83 83 ALA B N 1
ATOM 1394 C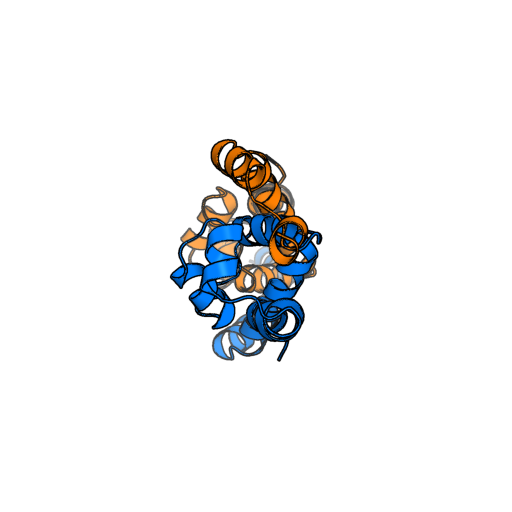 CA . ALA B 1 76 ? -3.016 75.298 6.388 1.00 18.92 83 ALA B CA 1
ATOM 1395 C C . ALA B 1 76 ? -2.111 74.309 5.658 1.00 19.30 83 ALA B C 1
ATOM 1396 O O . ALA B 1 76 ? -1.877 74.435 4.461 1.00 18.05 83 ALA B O 1
ATOM 1398 N N . VAL B 1 77 ? -1.594 73.323 6.380 1.00 21.48 84 VAL B N 1
ATOM 1399 C CA . VAL B 1 77 ? -0.744 72.316 5.762 1.00 21.74 84 VAL B CA 1
ATOM 1400 C C . VAL B 1 77 ? -1.562 71.500 4.753 1.00 23.38 84 VAL B C 1
ATOM 1401 O O . VAL B 1 77 ? -1.108 71.270 3.629 1.00 25.49 84 VAL B O 1
ATOM 1405 N N . ASP B 1 78 ? -2.757 71.067 5.155 1.00 22.75 85 ASP B N 1
ATOM 1406 C CA . ASP B 1 78 ? -3.630 70.281 4.272 1.00 23.60 85 ASP B CA 1
ATOM 1407 C C . ASP B 1 78 ? -3.884 70.990 2.924 1.00 23.58 85 ASP B C 1
ATOM 1408 O O . ASP B 1 78 ? -3.793 70.368 1.864 1.00 22.45 85 ASP B O 1
ATOM 1413 N N . LEU B 1 79 ? -4.220 72.281 2.974 1.00 23.65 86 LEU B N 1
ATOM 1414 C CA . LEU B 1 79 ? -4.487 73.027 1.748 1.00 24.13 86 LEU B CA 1
ATOM 1415 C C . LEU B 1 79 ? -3.211 73.104 0.922 1.00 22.84 86 LEU B C 1
ATOM 1416 O O . LEU B 1 79 ? -3.245 72.948 -0.293 1.00 21.90 86 LEU B O 1
ATOM 1421 N N . TRP B 1 80 ? -2.088 73.334 1.599 1.00 21.83 87 TRP B N 1
ATOM 1422 C CA . TRP B 1 80 ? -0.804 73.417 0.933 1.00 23.93 87 TRP B CA 1
ATOM 1423 C C . TRP B 1 80 ? -0.518 72.122 0.171 1.00 24.44 87 TRP B C 1
ATOM 1424 O O . TRP B 1 80 ? -0.052 72.163 -0.966 1.00 24.48 87 TRP B O 1
ATOM 1435 N N . GLU B 1 81 ? -0.795 70.975 0.792 1.00 24.84 88 GLU B N 1
ATOM 1436 C CA . GLU B 1 81 ? -0.534 69.697 0.137 1.00 27.48 88 GLU B CA 1
ATOM 1437 C C . GLU B 1 81 ? -1.349 69.526 -1.141 1.00 26.76 88 GLU B C 1
ATOM 1438 O O . GLU B 1 81 ? -0.828 69.045 -2.142 1.00 23.75 88 GLU B O 1
ATOM 1444 N N . VAL B 1 82 ? -2.618 69.921 -1.121 1.00 25.33 89 VAL B N 1
ATOM 1445 C CA . VAL B 1 82 ? -3.441 69.792 -2.320 1.00 25.38 89 VAL B CA 1
ATOM 1446 C C . VAL B 1 82 ? -3.038 70.806 -3.395 1.00 26.81 89 VAL B C 1
ATOM 1447 O O . VAL B 1 82 ? -3.062 70.480 -4.583 1.00 27.39 89 VAL B O 1
ATOM 1451 N N . GLU B 1 83 ? -2.663 72.021 -2.989 1.00 24.67 90 GLU B N 1
ATOM 1452 C CA . GLU B 1 83 ? -2.252 73.035 -3.956 1.00 26.92 90 GLU B CA 1
ATOM 1453 C C . GLU B 1 83 ? -0.983 72.596 -4.676 1.00 26.91 90 GLU B C 1
ATOM 1454 O O . GLU B 1 83 ? -0.781 72.921 -5.840 1.00 25.24 90 GLU B O 1
ATOM 1460 N N . ASN B 1 84 ? -0.136 71.845 -3.980 1.00 28.39 91 ASN B N 1
ATOM 1461 C CA . ASN B 1 84 ? 1.120 71.404 -4.561 1.00 30.83 91 ASN B CA 1
ATOM 1462 C C . ASN B 1 84 ? 1.124 70.044 -5.255 1.00 30.69 91 ASN B C 1
ATOM 1463 O O . ASN B 1 84 ? 2.162 69.588 -5.713 1.00 29.47 91 ASN B O 1
ATOM 1468 N N . ASN B 1 85 ? -0.034 69.403 -5.333 1.00 30.74 92 ASN B N 1
ATOM 1469 C CA . ASN B 1 85 ? -0.136 68.120 -6.010 1.00 33.01 92 ASN B CA 1
ATOM 1470 C C . ASN B 1 85 ? -0.582 68.443 -7.448 1.00 32.92 92 ASN B C 1
ATOM 1471 O O . ASN B 1 85 ? -1.763 68.689 -7.704 1.00 31.02 92 ASN B O 1
ATOM 1476 N N . MET B 1 86 ? 0.362 68.461 -8.383 1.00 35.64 93 MET B N 1
ATOM 1477 C CA . MET B 1 86 ? 0.029 68.799 -9.763 1.00 37.79 93 MET B CA 1
ATOM 1478 C C . MET B 1 86 ? -0.992 67.866 -10.405 1.00 37.67 93 MET B C 1
ATOM 1479 O O . MET B 1 86 ? -1.854 68.304 -11.165 1.00 35.65 93 MET B O 1
ATOM 1484 N N . ARG B 1 87 ? -0.902 66.577 -10.107 1.00 38.64 94 ARG B N 1
ATOM 1485 C CA . ARG B 1 87 ? -1.850 65.635 -10.679 1.00 39.78 94 ARG B CA 1
ATOM 1486 C C . ARG B 1 87 ? -3.262 66.043 -10.261 1.00 38.15 94 ARG B C 1
ATOM 1487 O O . ARG B 1 87 ? -4.174 66.080 -11.082 1.00 38.93 94 ARG B O 1
ATOM 1495 N N . THR B 1 88 ? -3.439 66.374 -8.989 1.00 36.11 95 THR B N 1
ATOM 1496 C CA . THR B 1 88 ? -4.752 66.781 -8.505 1.00 35.30 95 THR B CA 1
ATOM 1497 C C . THR B 1 88 ? -5.188 68.109 -9.121 1.00 34.20 95 THR B C 1
ATOM 1498 O O . THR B 1 88 ? -6.359 68.290 -9.451 1.00 32.62 95 THR B O 1
ATOM 1502 N N . GLN B 1 89 ? -4.250 69.038 -9.271 1.00 32.80 96 GLN B N 1
ATOM 1503 C CA . GLN B 1 89 ? -4.567 70.335 -9.859 1.00 34.74 96 GLN B CA 1
ATOM 1504 C C . GLN B 1 89 ? -5.045 70.196 -11.312 1.00 35.96 96 GLN B C 1
ATOM 1505 O O . GLN B 1 89 ? -6.026 70.831 -11.725 1.00 35.41 96 GLN B O 1
ATOM 1511 N N . GLU B 1 90 ? -4.350 69.374 -12.088 1.00 35.82 97 GLU B N 1
ATOM 1512 C CA . GLU B 1 90 ? -4.741 69.171 -13.477 1.00 38.95 97 GLU B CA 1
ATOM 1513 C C . GLU B 1 90 ? -6.169 68.640 -13.518 1.00 39.14 97 GLU B C 1
ATOM 1514 O O . GLU B 1 90 ? -6.968 69.040 -14.356 1.00 39.13 97 GLU B O 1
ATOM 1520 N N . GLU B 1 91 ? -6.495 67.755 -12.585 1.00 39.45 98 GLU B N 1
ATOM 1521 C CA . GLU B 1 91 ? -7.831 67.184 -12.530 1.00 40.74 98 GLU B CA 1
ATOM 1522 C C . GLU B 1 91 ? -8.879 68.232 -12.190 1.00 40.54 98 GLU B C 1
ATOM 1523 O O . GLU B 1 91 ? -9.973 68.239 -12.757 1.00 41.91 98 GLU B O 1
ATOM 1529 N N . LEU B 1 92 ? -8.553 69.120 -11.259 1.00 39.91 99 LEU B N 1
ATOM 1530 C CA . LEU B 1 92 ? -9.485 70.171 -10.876 1.00 40.76 99 LEU B CA 1
ATOM 1531 C C . LEU B 1 92 ? -9.650 71.122 -12.049 1.00 41.96 99 LEU B C 1
ATOM 1532 O O . LEU B 1 92 ? -10.630 71.861 -12.130 1.00 42.38 99 LEU B O 1
ATOM 1537 N N . GLY B 1 93 ? -8.678 71.085 -12.954 1.00 42.53 100 GLY B N 1
ATOM 1538 C CA . GLY B 1 93 ? -8.702 71.927 -14.132 1.00 44.73 100 GLY B CA 1
ATOM 1539 C C . GLY B 1 93 ? -9.789 71.573 -15.127 1.00 46.30 100 GLY B C 1
ATOM 1540 O O . GLY B 1 93 ? -10.404 72.467 -15.702 1.00 46.47 100 GLY B O 1
ATOM 1541 N N . ARG B 1 94 ? -10.040 70.284 -15.344 1.00 47.03 101 ARG B N 1
ATOM 1542 C CA . ARG B 1 94 ? -11.087 69.905 -16.283 1.00 47.75 101 ARG B CA 1
ATOM 1543 C C . ARG B 1 94 ? -12.441 69.590 -15.650 1.00 47.78 101 ARG B C 1
ATOM 1544 O O . ARG B 1 94 ? -13.336 69.090 -16.325 1.00 48.16 101 ARG B O 1
ATOM 1552 N N . ILE B 1 95 ? -12.602 69.888 -14.364 1.00 47.55 102 ILE B N 1
ATOM 1553 C CA . ILE B 1 95 ? -13.882 69.638 -13.705 1.00 47.39 102 ILE B CA 1
ATOM 1554 C C . ILE B 1 95 ? -14.882 70.661 -14.216 1.00 48.46 102 ILE B C 1
ATOM 1555 O O . ILE B 1 95 ? -14.603 71.860 -14.236 1.00 48.27 102 ILE B O 1
ATOM 1560 N N . GLU B 1 96 ? -16.043 70.173 -14.635 1.00 49.29 103 GLU B N 1
ATOM 1561 C CA . GLU B 1 96 ? -17.106 71.018 -15.156 1.00 51.65 103 GLU B CA 1
ATOM 1562 C C . GLU B 1 96 ? -17.976 71.433 -13.975 1.00 51.59 103 GLU B C 1
ATOM 1563 O O . GLU B 1 96 ? -18.282 70.603 -13.119 1.00 51.57 103 GLU B O 1
ATOM 1569 N N . THR B 1 97 ? -18.381 72.700 -13.928 1.00 50.23 104 THR B N 1
ATOM 1570 C CA . THR B 1 97 ? -19.200 73.182 -12.821 1.00 49.66 104 THR B CA 1
ATOM 1571 C C . THR B 1 97 ? -20.693 72.925 -13.026 1.00 49.21 104 THR B C 1
ATOM 1572 O O . THR B 1 97 ? -21.161 72.767 -14.154 1.00 47.38 104 THR B O 1
ATOM 1576 N N . VAL B 1 98 ? -21.433 72.888 -11.919 1.00 49.51 105 VAL B N 1
ATOM 1577 C CA . VAL B 1 98 ? -22.868 72.634 -11.946 1.00 49.51 105 VAL B CA 1
ATOM 1578 C C . VAL B 1 98 ? -23.605 73.643 -12.828 1.00 51.35 105 VAL B C 1
ATOM 1579 O O . VAL B 1 98 ? -24.782 73.460 -13.150 1.00 50.70 105 VAL B O 1
ATOM 1583 N N . ALA B 1 99 ? -22.903 74.703 -13.216 1.00 52.26 106 ALA B N 1
ATOM 1584 C CA . ALA B 1 99 ? -23.475 75.741 -14.065 1.00 53.78 106 ALA B CA 1
ATOM 1585 C C . ALA B 1 99 ? -23.526 75.228 -15.499 1.00 54.07 106 ALA B C 1
ATOM 1586 O O . ALA B 1 99 ? -24.602 74.957 -16.035 1.00 54.46 106 ALA B O 1
ATOM 1588 N N . GLU B 1 100 ? -22.355 75.098 -16.116 1.00 53.66 107 GLU B N 1
ATOM 1589 C CA . GLU B 1 100 ? -22.269 74.597 -17.478 1.00 53.85 107 GLU B CA 1
ATOM 1590 C C . GLU B 1 100 ? -23.091 73.327 -17.654 1.00 53.24 107 GLU B C 1
ATOM 1591 O O . GLU B 1 100 ? -23.597 73.056 -18.738 1.00 54.91 107 GLU B O 1
ATOM 1597 N N . TYR B 1 101 ? -23.220 72.545 -16.590 1.00 51.04 108 TYR B N 1
ATOM 1598 C CA . TYR B 1 101 ? -23.969 71.301 -16.680 1.00 49.73 108 TYR B CA 1
ATOM 1599 C C . TYR B 1 101 ? -25.477 71.503 -16.749 1.00 49.93 108 TYR B C 1
ATOM 1600 O O . TYR B 1 101 ? -26.097 71.273 -17.788 1.00 49.70 108 TYR B O 1
ATOM 1609 N N . LEU B 1 102 ? -26.059 71.921 -15.626 1.00 49.26 109 LEU B N 1
ATOM 1610 C CA . LEU B 1 102 ? -27.499 72.142 -15.527 1.00 50.23 109 LEU B CA 1
ATOM 1611 C C . LEU B 1 102 ? -28.048 72.834 -16.780 1.00 51.08 109 LEU B C 1
ATOM 1612 O O . LEU B 1 102 ? -29.214 72.640 -17.146 1.00 51.45 109 LEU B O 1
ATOM 1614 N N . ALA B 1 103 ? -27.200 73.620 -17.440 1.00 51.89 110 ALA B N 1
ATOM 1615 C CA . ALA B 1 103 ? -27.595 74.351 -18.627 1.00 52.11 110 ALA B CA 1
ATOM 1616 C C . ALA B 1 103 ? -27.671 73.386 -19.799 1.00 52.72 110 ALA B C 1
ATOM 1617 O O . ALA B 1 103 ? -28.755 73.126 -20.329 1.00 53.10 110 ALA B O 1
ATOM 1619 N N . ARG B 1 104 ? -26.514 72.847 -20.182 1.00 52.26 111 ARG B N 1
ATOM 1620 C CA . ARG B 1 104 ? -26.411 71.910 -21.298 1.00 52.37 111 ARG B CA 1
ATOM 1621 C C . ARG B 1 104 ? -27.100 70.582 -21.005 1.00 53.58 111 ARG B C 1
ATOM 1622 O O . ARG B 1 104 ? -28.172 70.593 -20.357 1.00 53.97 111 ARG B O 1
#

Sequence (200 aa):
KPTTPGDILLYEYLEPLDLKINELAELLHVHRNSVSALINNNRKLTTEMAFRLAKVFDTTVDFWLNLQAAVDLWEVENNMRTQEELGRIETVAEYLARREERKPTTPGDILLYEYLEPLDLKINELAELLHVHRNSVSALINNNRKLTTEMAFRLAKVFDTTVDFWLNLQAAVDLWEVENNMRTQEELGRIETVAEYLAR

CATH classification: 1.10.260.40

InterPro domains:
  IPR001387 Cro/C1-type, helix-turn-helix domain [PF01381] (16-70)
  IPR001387 Cro/C1-type, helix-turn-helix domain [PS50943] (16-70)
  IPR001387 Cro/C1-type, helix-turn-helix domain [SM00530] (15-70)
  IPR001387 Cro/C1-type, helix-turn-helix domain [cd00093] (16-70)
  IPR010982 Lambda repressor-like, DNA-binding domain superfamily [G3DSA:1.10.260.40] (1-113)
  IPR010982 Lambda repressor-like, DNA-binding domain superfamily [SSF47413] (11-88)
  IPR013430 Toxin-antitoxin system, antidote protein, HigA [PTHR36924] (1-103)
  IPR013430 Toxin-antitoxin system, antidote protein, HigA [TIGR02607] (6-84)

Radius of gyration: 20.2 Å; Cα contacts (8 Å, |Δi|>4): 227; chains: 2; bounding box: 46×23×65 Å

Solvent-accessible surface area: 11522 Å² total; per-residue (Å²): 206,44,76,25,2,0,50,19,0,43,140,108,55,4,108,93,57,89,13,144,32,70,44,0,4,141,9,0,116,33,123,107,96,36,0,35,26,4,16,94,63,123,64,128,4,43,24,64,5,0,20,14,0,11,70,0,15,131,40,90,31,66,75,0,35,93,34,12,41,37,7,38,52,92,86,12,93,76,47,129,172,2,57,110,35,12,57,197,15,47,33,16,73,95,33,35,67,137,76,149,153,124,138,45,68,6,3,0,40,18,0,42,131,108,43,4,104,86,60,110,10,148,46,80,34,0,4,141,9,0,115,36,148,141,108,14,0,25,18,6,15,95,69,116,106,96,13,60,20,57,7,0,39,14,0,14,92,1,16,130,43,84,22,86,72,0,41,100,35,16,46,51,5,23,52,88,59,16,101,96,71,129,206,12,50,85,41,16,57,180,9,76,28,34,61,103,71,76,88,123

B-factor: mean 37.77, std 10.19, range [11.06, 63.59]

Organism: Escherichia coli (strain K12) (NCBI:txid83333)

Nearest PDB structures (foldseek):
  2eby-assembly1_B  TM=1.010E+00  e=6.385E-15  Escherichia coli
  6f8s-assembly1_C  TM=9.398E-01  e=3.403E-06  Pseudomonas putida
  7csy-assembly1_A  TM=8.963E-01  e=7.208E-06  Pseudomonas aeruginosa PAO1
  6f8h-assembly2_C-3  TM=9.216E-01  e=1.714E-05  Pseudomonas putida
  3trb-assembly1_A  TM=8.823E-01  e=4.317E-05  Coxiella burnetii

Secondary structure (DSSP, 8-state):
-PPPHHHHHIIIIITTTT--HHHHHHHHTS-HHHHHHHHTTSS---HHHHHHHHHHHT--HHHHHHHHHHHHHHHHHT-HHHHHHHHHPPPHHHHHHHHHH-/-PPPHHHHHIIIIIHHHT--HHHHHHHHTS-HHHHHHHHTT-SPPPHHHHHHHHHHHT--HHHHHHHHHHHHHHHHHT-HHHHHHHHSPPPHHHHHH-

Foldseek 3Di:
DADALLCCCVVVPCVVVVADLVRLCVQLVHDSVVNVCSNVVVDQCDLSNLVSVCVVVVHDSVVNVVRSVVVVVVVQVPDVVNVVVVVPDDDPVRVVVVVVVD/DAQALLNCCVVVPCVVPVHDLVNLCVQLVHDSVVSVCRNVVNDQQDLSSLVSCCVSVVHDSVVNVVRSVVVVVVVQVPPVVNVVVVVPDDDPVVVVVD